Protein AF-A0A397FVI8-F1 (afdb_monomer_lite)

Radius of gyration: 21.97 Å; chains: 1; bounding box: 43×55×63 Å

pLDDT: mean 79.56, std 17.36, range [34.72, 96.69]

Secondary structure (DSSP, 8-state):
--HHHHHHHHHHHHHHHHT--S-HHHHHHHHHHHHHHHHHHHHHHTPPPPHHHHHHHHHHHHHHHHHHHHHHHHHHTTS----HHHHHHHIIIIIIHHHHHHHHHHHHTTSHHHHH-HHHHHHHHHHHHHHHHHHHHHHHHHHHHHHHHHHHHHHHHSS-----------HHHHHHHHHHHHHHHHHHHHHHHHHHHHHTT--

Structure (mmCIF, N/CA/C/O backbone):
data_AF-A0A397FVI8-F1
#
_entry.id   AF-A0A397FVI8-F1
#
loop_
_atom_site.group_PDB
_atom_site.id
_atom_site.type_symbol
_atom_site.label_atom_id
_atom_site.label_alt_id
_atom_site.label_comp_id
_atom_site.label_asym_id
_atom_site.label_entity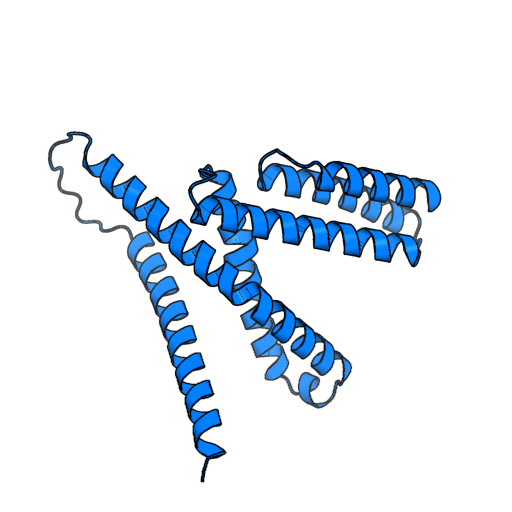_id
_atom_site.label_seq_id
_atom_site.pdbx_PDB_ins_code
_atom_site.Cartn_x
_atom_site.Cartn_y
_atom_site.Cartn_z
_atom_site.occupancy
_atom_site.B_iso_or_equiv
_atom_site.auth_seq_id
_atom_site.auth_comp_id
_atom_site.auth_asym_id
_atom_site.auth_atom_id
_atom_site.pdbx_PDB_model_num
ATOM 1 N N . MET A 1 1 ? -13.361 14.534 19.590 1.00 83.19 1 MET A N 1
ATOM 2 C CA . MET A 1 1 ? -14.035 13.415 18.927 1.00 83.19 1 MET A CA 1
ATOM 3 C C . MET A 1 1 ? -13.989 12.244 19.883 1.00 83.19 1 MET A C 1
ATOM 5 O O . MET A 1 1 ? -12.928 12.008 20.453 1.00 83.19 1 MET A O 1
ATOM 9 N N . SER A 1 2 ? -15.125 11.613 20.149 1.00 87.25 2 SER A N 1
ATOM 10 C CA . SER A 1 2 ? -15.201 10.399 20.970 1.00 87.25 2 SER A CA 1
ATOM 11 C C . SER A 1 2 ? -14.699 9.179 20.184 1.00 87.25 2 SER A C 1
ATOM 13 O O . SER A 1 2 ? -14.560 9.246 18.962 1.00 87.25 2 SER A O 1
ATOM 15 N N . SER A 1 3 ? -14.442 8.054 20.861 1.00 87.12 3 SER A N 1
ATOM 16 C CA . SER A 1 3 ? -14.064 6.800 20.182 1.00 87.12 3 SER A CA 1
ATOM 17 C C . SER A 1 3 ? -15.122 6.348 19.165 1.00 87.12 3 SER A C 1
ATOM 19 O O . SER A 1 3 ? -14.773 5.993 18.045 1.00 87.12 3 SER A O 1
ATOM 21 N N . GLU A 1 4 ? -16.413 6.468 19.486 1.00 89.44 4 GLU A N 1
ATOM 22 C CA . GLU A 1 4 ? -17.504 6.100 18.568 1.00 89.44 4 GLU A CA 1
ATOM 23 C C . GLU A 1 4 ? -17.577 7.007 17.329 1.00 89.44 4 GLU A C 1
ATOM 25 O O . GLU A 1 4 ? -17.775 6.536 16.206 1.00 89.44 4 GLU A O 1
ATOM 30 N N . GLU A 1 5 ? -17.335 8.309 17.494 1.00 90.62 5 GLU A N 1
ATOM 31 C CA . GLU A 1 5 ? -17.236 9.235 16.360 1.00 90.62 5 GLU A CA 1
ATOM 32 C C . GLU A 1 5 ? -16.020 8.912 15.471 1.00 90.62 5 GLU A C 1
ATOM 34 O O . GLU A 1 5 ? -16.117 8.971 14.243 1.00 90.62 5 GLU A O 1
ATOM 39 N N . ARG A 1 6 ? -14.880 8.523 16.065 1.00 92.06 6 ARG A N 1
ATOM 40 C CA . ARG A 1 6 ? -13.683 8.109 15.313 1.00 92.06 6 ARG A CA 1
ATOM 41 C C . ARG A 1 6 ? -13.914 6.818 14.530 1.00 92.06 6 ARG A C 1
ATOM 43 O O . ARG A 1 6 ? -13.565 6.771 13.352 1.00 92.06 6 ARG A O 1
ATOM 50 N N . LYS A 1 7 ? -14.544 5.808 15.140 1.00 93.12 7 LYS A N 1
ATOM 51 C CA . LYS A 1 7 ? -14.939 4.560 14.462 1.00 93.12 7 LYS A CA 1
ATOM 52 C C . LYS A 1 7 ? -15.869 4.829 13.288 1.00 93.12 7 LYS A C 1
ATOM 54 O O . LYS A 1 7 ? -15.610 4.358 12.187 1.00 93.12 7 LYS A O 1
ATOM 59 N N . THR A 1 8 ? -16.901 5.646 13.502 1.00 93.94 8 THR A N 1
ATOM 60 C CA . THR A 1 8 ? -17.850 6.030 12.446 1.00 93.94 8 THR A CA 1
ATOM 61 C C . THR A 1 8 ? -17.119 6.668 11.269 1.00 93.94 8 THR A C 1
ATOM 63 O O . THR A 1 8 ? -17.332 6.301 10.119 1.00 93.94 8 THR A O 1
ATOM 66 N N . LYS A 1 9 ? -16.170 7.564 11.547 1.00 94.44 9 LYS A N 1
ATOM 67 C CA . LYS A 1 9 ? -15.365 8.204 10.509 1.00 94.44 9 LYS A CA 1
ATOM 68 C C . LYS A 1 9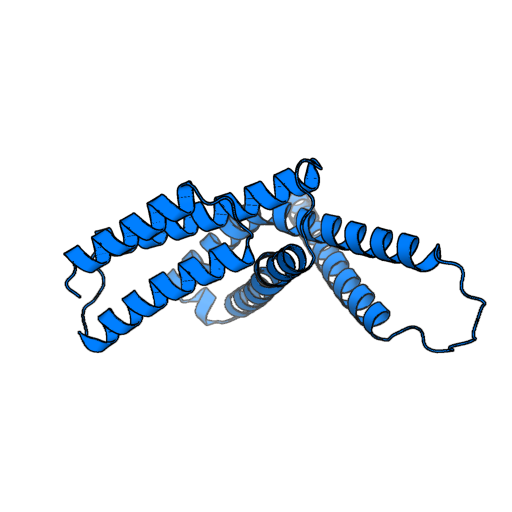 ? -14.447 7.231 9.765 1.00 94.44 9 LYS A C 1
ATOM 70 O O . LYS A 1 9 ? -14.310 7.339 8.550 1.00 94.44 9 LYS A O 1
ATOM 75 N N . LEU A 1 10 ? -13.825 6.283 10.466 1.00 95.06 10 LEU A N 1
ATOM 76 C CA . LEU A 1 10 ? -13.038 5.220 9.835 1.00 95.06 10 LEU A CA 1
ATOM 77 C C . LEU A 1 10 ? -13.907 4.347 8.924 1.00 95.06 10 LEU A C 1
ATOM 79 O O . LEU A 1 10 ? -13.515 4.060 7.795 1.00 95.06 10 LEU A O 1
ATOM 83 N N . GLN A 1 11 ? -15.113 4.004 9.370 1.00 95.88 11 GLN A N 1
ATOM 84 C CA . GLN A 1 11 ? -16.083 3.260 8.575 1.00 95.88 11 GLN A CA 1
ATOM 85 C C . GLN A 1 11 ? -16.508 4.042 7.320 1.00 95.88 11 GLN A C 1
ATOM 87 O O . GLN A 1 11 ? -16.513 3.492 6.221 1.00 95.88 11 GLN A O 1
ATOM 92 N N . GLU A 1 12 ? -16.766 5.347 7.437 1.00 95.75 12 GLU A N 1
ATOM 93 C CA . GLU A 1 12 ? -17.052 6.206 6.280 1.00 95.75 12 GLU A CA 1
ATOM 94 C C . GLU A 1 12 ? -15.886 6.264 5.281 1.00 95.75 12 GLU A C 1
ATOM 96 O O . GLU A 1 12 ? -16.106 6.273 4.066 1.00 95.75 12 GLU A O 1
ATOM 101 N N . ILE A 1 13 ? -14.642 6.322 5.775 1.00 95.94 13 ILE A N 1
ATOM 102 C CA . ILE A 1 13 ? -13.440 6.284 4.930 1.00 95.94 13 ILE A CA 1
ATOM 103 C C . ILE A 1 13 ? -13.378 4.952 4.184 1.00 95.94 13 ILE A C 1
ATOM 105 O O . ILE A 1 13 ? -13.212 4.958 2.964 1.00 95.94 13 ILE A O 1
ATOM 109 N N . LYS A 1 14 ? -13.561 3.833 4.893 1.00 96.69 14 LYS A N 1
ATOM 110 C CA . LYS A 1 14 ? -13.586 2.483 4.322 1.00 96.69 14 LYS A CA 1
ATOM 111 C C . LYS A 1 14 ? -14.628 2.365 3.208 1.00 96.69 14 LYS A C 1
ATOM 113 O O . LYS A 1 14 ? -14.282 2.015 2.084 1.00 96.69 14 LYS A O 1
ATOM 118 N N . GLU A 1 15 ? -15.879 2.731 3.473 1.00 96.25 15 GLU A N 1
ATOM 119 C CA . GLU A 1 15 ? -16.976 2.611 2.501 1.00 96.25 15 GLU A CA 1
ATOM 120 C C . GLU A 1 15 ? -16.768 3.475 1.250 1.00 96.25 15 GLU A C 1
ATOM 122 O O . GLU A 1 15 ? -17.081 3.058 0.129 1.00 96.25 15 GLU A O 1
ATOM 127 N N . LYS A 1 16 ? -16.223 4.688 1.417 1.00 96.12 16 LYS A N 1
ATOM 128 C CA . LYS A 1 16 ? -15.849 5.547 0.284 1.00 96.12 16 LYS A CA 1
ATOM 129 C C . LYS A 1 16 ? -14.696 4.950 -0.513 1.00 96.12 16 LYS A C 1
ATOM 131 O O . LYS A 1 16 ? -14.708 5.029 -1.740 1.00 96.12 16 LYS A O 1
ATOM 136 N N . LEU A 1 17 ? -13.727 4.342 0.164 1.00 95.50 17 LEU A N 1
ATOM 137 C CA . LEU A 1 17 ? -12.565 3.732 -0.468 1.00 95.50 17 LEU A CA 1
ATOM 138 C C . LEU A 1 17 ? -12.934 2.470 -1.267 1.00 95.50 17 LEU A C 1
ATOM 140 O O . LEU A 1 17 ? -12.453 2.283 -2.384 1.00 95.50 17 LEU A O 1
ATOM 144 N N . GLU A 1 18 ? -13.850 1.639 -0.767 1.00 94.31 18 GLU A N 1
ATOM 145 C CA . GLU A 1 18 ? -14.368 0.471 -1.499 1.00 94.31 18 GLU A CA 1
ATOM 146 C C . GLU A 1 18 ? -14.991 0.875 -2.842 1.00 94.31 18 GLU A C 1
ATOM 148 O O . GLU A 1 18 ? -14.748 0.247 -3.880 1.00 94.31 18 GLU A O 1
ATOM 153 N N . LYS A 1 19 ? -15.731 1.987 -2.844 1.00 94.50 19 LYS A N 1
ATOM 154 C CA . LYS A 1 19 ? -16.407 2.547 -4.022 1.00 94.50 19 LYS A CA 1
ATOM 155 C C . LYS A 1 19 ? -15.539 3.535 -4.807 1.00 94.50 19 LYS A C 1
ATOM 157 O O . LYS A 1 19 ? -16.050 4.193 -5.712 1.00 94.50 19 LYS A O 1
ATOM 162 N N . TRP A 1 20 ? -14.246 3.635 -4.490 1.00 94.62 20 TRP A N 1
ATOM 163 C CA . TRP A 1 20 ? -13.357 4.603 -5.123 1.00 94.62 20 TRP A CA 1
ATOM 164 C C . TRP A 1 20 ? -13.229 4.358 -6.627 1.00 94.62 20 TRP A C 1
ATOM 166 O O . TRP A 1 20 ? -12.936 3.233 -7.052 1.00 94.62 20 TRP A O 1
ATOM 176 N N . ASN A 1 21 ? -13.432 5.422 -7.406 1.00 90.00 21 ASN A N 1
ATOM 177 C CA . ASN A 1 21 ? -13.399 5.430 -8.870 1.00 90.00 21 ASN A CA 1
ATOM 178 C C . ASN A 1 21 ? -12.628 6.627 -9.471 1.00 90.00 21 ASN A C 1
ATOM 180 O O . ASN A 1 21 ? -12.649 6.797 -10.689 1.00 90.00 21 ASN A O 1
ATOM 184 N N . SER A 1 22 ? -11.965 7.436 -8.640 1.00 90.38 22 SER A N 1
ATOM 185 C CA . SER A 1 22 ? -11.120 8.558 -9.073 1.00 90.38 22 SER A CA 1
ATOM 186 C C . SER A 1 22 ? -9.644 8.148 -9.223 1.00 90.38 22 SER A C 1
ATOM 188 O O . SER A 1 22 ? -9.316 6.960 -9.215 1.00 90.38 22 SER A O 1
ATOM 190 N N . SER A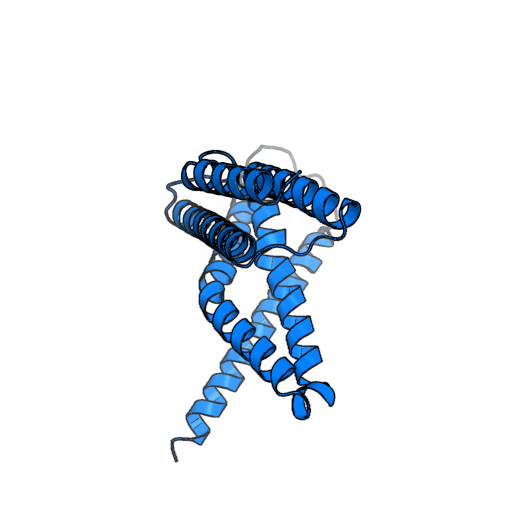 1 23 ? -8.738 9.127 -9.343 1.00 92.56 23 SER A N 1
ATOM 191 C CA . SER A 1 23 ? -7.292 8.909 -9.487 1.00 92.56 23 SER A CA 1
ATOM 192 C C . SER A 1 23 ? -6.634 8.379 -8.203 1.00 92.56 23 SER A C 1
ATOM 194 O O . SER A 1 23 ? -7.171 8.521 -7.094 1.00 92.56 23 SER A O 1
ATOM 196 N N . LEU A 1 24 ? -5.452 7.769 -8.341 1.00 93.56 24 LEU A N 1
ATOM 197 C CA . LEU A 1 24 ? -4.684 7.272 -7.193 1.00 93.56 24 LEU A CA 1
ATOM 198 C C . LEU A 1 24 ? -4.171 8.407 -6.283 1.00 93.56 24 LEU A C 1
ATOM 200 O O . LEU A 1 24 ? -4.281 8.270 -5.060 1.00 93.56 24 LEU A O 1
ATOM 204 N N . PRO A 1 25 ? -3.673 9.548 -6.811 1.00 94.31 25 PRO A N 1
ATOM 205 C CA . PRO A 1 25 ? -3.279 10.678 -5.974 1.00 94.31 25 PRO A CA 1
ATOM 206 C C . PRO A 1 25 ? -4.434 11.252 -5.148 1.00 94.31 25 PRO A C 1
ATOM 208 O O . PRO A 1 25 ? -4.243 11.618 -3.987 1.00 94.31 25 PRO A O 1
ATOM 211 N N . GLU A 1 26 ? -5.640 11.334 -5.718 1.00 94.56 26 GLU A N 1
ATOM 212 C CA . GLU A 1 26 ? -6.821 11.800 -4.984 1.00 94.56 26 GLU A CA 1
ATOM 213 C C . GLU A 1 26 ? -7.213 10.828 -3.872 1.00 94.56 26 GLU A C 1
ATOM 215 O O . GLU A 1 26 ? -7.533 11.270 -2.767 1.00 94.56 26 GLU A O 1
ATOM 220 N N . MET A 1 27 ? -7.116 9.520 -4.133 1.00 95.38 27 MET A N 1
ATOM 221 C CA . MET A 1 27 ? -7.351 8.480 -3.130 1.00 95.38 27 MET A CA 1
ATOM 222 C C . MET A 1 27 ? -6.427 8.668 -1.930 1.00 95.38 27 MET A C 1
ATOM 224 O O . MET A 1 27 ? -6.883 8.700 -0.786 1.00 95.38 27 MET A O 1
ATOM 228 N N . LYS A 1 28 ? -5.128 8.857 -2.190 1.00 93.50 28 LYS A N 1
ATOM 229 C CA . LYS A 1 28 ? -4.133 9.057 -1.135 1.00 93.50 28 LYS A CA 1
ATOM 230 C C . LYS A 1 28 ? -4.419 10.316 -0.325 1.00 93.50 28 LYS A C 1
ATOM 232 O O . LYS A 1 28 ? -4.436 10.253 0.898 1.00 93.50 28 LYS A O 1
ATOM 237 N N . LYS A 1 29 ? -4.710 11.440 -0.990 1.00 94.44 29 LYS A N 1
ATOM 238 C CA . LYS A 1 29 ? -5.068 12.702 -0.318 1.00 94.44 29 LYS A CA 1
ATOM 239 C C . LYS A 1 29 ? -6.310 12.552 0.562 1.00 94.44 29 LYS A C 1
ATOM 241 O O . LYS A 1 29 ? -6.357 13.124 1.648 1.00 94.44 29 LYS A O 1
ATOM 246 N N . PHE A 1 30 ? -7.311 11.804 0.098 1.00 95.50 30 PHE A N 1
ATOM 247 C CA . PHE A 1 30 ? -8.522 11.524 0.865 1.00 95.50 30 PHE A CA 1
ATOM 248 C C . PHE A 1 30 ? -8.216 10.723 2.136 1.00 95.50 30 PHE A C 1
ATOM 250 O O . PHE A 1 30 ? -8.645 11.127 3.220 1.00 95.50 30 PHE A O 1
ATOM 257 N N . ILE A 1 31 ? -7.445 9.637 2.012 1.00 93.88 31 ILE A N 1
ATOM 258 C CA . ILE A 1 31 ? -7.034 8.808 3.152 1.00 93.88 31 ILE A CA 1
ATOM 259 C C . ILE A 1 31 ? -6.200 9.637 4.129 1.00 93.88 31 ILE A C 1
ATOM 261 O O . ILE A 1 31 ? -6.547 9.696 5.305 1.00 93.88 31 ILE A O 1
ATOM 265 N N . ASP A 1 32 ? -5.169 10.333 3.645 1.00 92.81 32 ASP A N 1
ATOM 266 C CA . ASP A 1 32 ? -4.256 11.121 4.481 1.00 92.81 32 ASP A CA 1
ATOM 267 C C . ASP A 1 32 ? -5.012 12.144 5.310 1.00 92.81 32 ASP A C 1
ATOM 269 O O . ASP A 1 32 ? -4.912 12.136 6.534 1.00 92.81 32 ASP A O 1
ATOM 273 N N . LYS A 1 33 ? -5.879 12.929 4.663 1.00 93.88 33 LYS A N 1
ATOM 274 C CA . LYS A 1 33 ? -6.727 13.900 5.351 1.00 93.88 33 LYS A CA 1
ATOM 275 C C . LYS A 1 33 ? -7.588 13.243 6.433 1.00 93.88 33 LYS A C 1
ATOM 277 O O . LYS A 1 33 ? -7.676 13.756 7.546 1.00 93.88 33 LYS A O 1
ATOM 282 N N . GLY A 1 34 ? -8.212 12.106 6.124 1.00 89.62 34 GLY A N 1
ATOM 283 C CA . GLY A 1 34 ? -9.016 11.358 7.088 1.00 89.62 34 GLY A CA 1
ATOM 284 C C . GLY A 1 34 ? -8.198 10.888 8.293 1.00 89.62 34 GLY A C 1
ATOM 285 O O . GLY A 1 34 ? -8.624 11.064 9.435 1.00 89.62 34 GLY A O 1
ATOM 286 N N . THR A 1 35 ? -7.009 10.339 8.045 1.00 89.25 35 THR A N 1
ATOM 287 C CA . THR A 1 35 ? -6.117 9.820 9.089 1.00 89.25 35 THR A CA 1
ATOM 288 C C . THR A 1 35 ? -5.448 10.915 9.918 1.00 89.25 35 THR A C 1
ATOM 290 O O . THR A 1 35 ? -5.325 10.755 11.131 1.00 89.25 35 THR A O 1
ATOM 293 N N . ASP A 1 36 ? -5.082 12.047 9.317 1.00 90.94 36 ASP A N 1
ATOM 294 C CA . ASP A 1 36 ? -4.476 13.184 10.012 1.00 90.94 36 ASP A CA 1
ATOM 295 C C . ASP A 1 36 ? -5.475 13.837 10.968 1.00 90.94 36 ASP A C 1
ATOM 297 O O . ASP A 1 36 ? -5.150 14.090 12.127 1.00 90.94 36 ASP A O 1
ATOM 301 N N . GLU A 1 37 ? -6.727 14.017 10.536 1.00 89.50 37 GLU A N 1
ATOM 302 C CA . GLU A 1 37 ? -7.793 14.545 11.393 1.00 89.50 37 GLU A CA 1
ATOM 303 C C . GLU A 1 37 ? -8.048 13.638 12.615 1.00 89.50 37 GLU A C 1
ATOM 305 O O . GLU A 1 37 ? -8.300 14.127 13.721 1.00 89.50 37 GLU A O 1
ATOM 310 N N . LEU A 1 38 ? -7.959 12.314 12.441 1.00 89.25 38 LEU A N 1
ATOM 311 C CA . LEU A 1 38 ? -8.083 11.346 13.535 1.00 89.25 38 LEU A CA 1
ATOM 312 C C . LEU A 1 38 ? -6.853 11.357 14.452 1.00 89.25 38 LEU A C 1
ATOM 314 O O . LEU A 1 38 ? -6.995 11.369 15.677 1.00 89.25 38 LEU A O 1
ATOM 318 N N . ARG A 1 39 ? -5.647 11.413 13.880 1.00 87.00 39 ARG A N 1
ATOM 319 C CA . ARG A 1 39 ? -4.386 11.478 14.626 1.00 87.00 39 ARG A CA 1
ATOM 320 C C . ARG A 1 39 ? -4.303 12.739 15.475 1.00 87.00 39 ARG A C 1
ATOM 322 O O . ARG A 1 39 ? -3.952 12.660 16.649 1.00 87.00 39 ARG A O 1
ATOM 329 N N . GLU A 1 40 ? -4.647 13.894 14.915 1.00 88.50 40 GLU A N 1
ATOM 330 C CA . GLU A 1 40 ? -4.709 15.144 15.667 1.00 88.50 40 GLU A CA 1
ATOM 331 C C . GLU A 1 40 ? -5.678 15.053 16.840 1.00 88.50 40 GLU A C 1
ATOM 333 O O . GLU A 1 40 ? -5.393 15.583 17.915 1.00 88.50 40 GLU A O 1
ATOM 338 N N . ASN A 1 41 ? -6.826 14.395 16.647 1.00 88.38 41 ASN A N 1
ATOM 339 C CA . ASN A 1 41 ? -7.770 14.206 17.732 1.00 88.38 41 ASN A CA 1
ATOM 340 C C . ASN A 1 41 ? -7.163 13.367 18.864 1.00 88.38 41 ASN A C 1
ATOM 342 O O . ASN A 1 41 ? -7.243 13.812 20.005 1.00 88.38 41 ASN A O 1
ATOM 346 N N . LEU A 1 42 ? -6.526 12.236 18.551 1.00 85.75 42 LEU A N 1
ATOM 347 C CA . LEU A 1 42 ? -5.880 11.363 19.538 1.00 85.75 42 LEU A CA 1
ATOM 348 C C . LEU A 1 42 ? -4.760 12.080 20.301 1.00 85.75 42 LEU A C 1
ATOM 350 O O . LEU A 1 42 ? -4.668 11.969 21.519 1.00 85.75 42 LEU A O 1
ATOM 354 N N . VAL A 1 43 ? -3.940 12.877 19.608 1.00 85.50 43 VAL A N 1
ATOM 355 C CA . VAL A 1 43 ? -2.878 13.673 20.248 1.00 85.50 43 VAL A CA 1
ATOM 356 C C . VAL A 1 43 ? -3.467 14.716 21.201 1.00 85.50 43 VAL A C 1
ATOM 358 O O . VAL A 1 43 ? -2.953 14.899 22.302 1.00 85.50 43 VAL A O 1
ATOM 361 N N . LYS A 1 44 ? -4.559 15.385 20.806 1.00 83.94 44 LYS A N 1
ATOM 362 C CA . LYS A 1 44 ? -5.238 16.394 21.637 1.00 83.94 44 LYS A CA 1
ATOM 363 C C . LYS A 1 44 ? -5.916 15.779 22.864 1.00 83.94 44 LYS A C 1
ATOM 365 O O . LYS A 1 44 ? -5.941 16.421 23.909 1.00 83.94 44 LYS A O 1
ATOM 370 N N . THR A 1 45 ? -6.472 14.573 22.745 1.00 82.19 45 THR A N 1
ATOM 371 C CA . THR A 1 45 ? -7.175 13.892 23.845 1.00 82.19 45 THR A CA 1
ATOM 372 C C . THR A 1 45 ? -6.275 12.982 24.679 1.00 82.19 45 THR A C 1
ATOM 374 O O . THR A 1 45 ? -6.705 12.541 25.738 1.00 82.19 45 THR A O 1
ATOM 377 N N . GLN A 1 46 ? -5.040 12.716 24.232 1.00 83.38 46 GLN A N 1
ATOM 378 C CA . GLN A 1 46 ? -4.129 11.713 24.808 1.00 83.38 46 GLN A CA 1
ATOM 379 C C . GLN A 1 46 ? -4.751 10.308 24.898 1.00 83.38 46 GLN A C 1
ATOM 381 O O . GLN A 1 46 ? -4.335 9.481 25.707 1.00 83.38 46 GLN A O 1
ATOM 386 N N . GLU A 1 47 ? -5.748 10.030 24.060 1.00 84.50 47 GLU A N 1
ATOM 387 C CA . GLU A 1 47 ? -6.378 8.718 23.983 1.00 84.50 47 GLU A CA 1
ATOM 388 C C . GLU A 1 47 ? -5.584 7.798 23.056 1.00 84.50 47 GLU A C 1
ATOM 390 O O . GLU A 1 47 ? -5.029 8.218 22.038 1.00 84.50 47 GLU A O 1
ATOM 395 N N . THR A 1 48 ? -5.569 6.513 23.390 1.00 84.75 48 THR A N 1
ATOM 396 C CA . THR A 1 48 ? -5.085 5.460 22.499 1.00 84.75 48 THR A CA 1
ATOM 397 C C . THR A 1 48 ? -6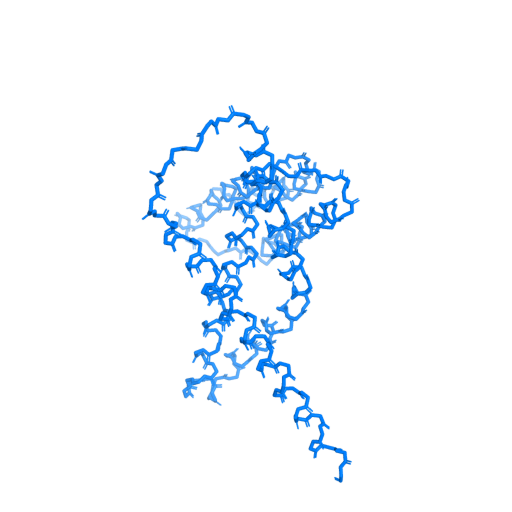.238 4.925 21.646 1.00 84.75 48 THR A C 1
ATOM 399 O O . THR A 1 48 ? -7.345 4.782 22.174 1.00 84.75 48 THR A O 1
ATOM 402 N N . PRO A 1 49 ? -6.011 4.580 20.364 1.00 86.75 49 PRO A N 1
ATOM 403 C CA . PRO A 1 49 ? -7.025 3.914 19.553 1.00 86.75 49 PRO A CA 1
ATOM 404 C C . PRO A 1 49 ? -7.465 2.597 20.198 1.00 86.75 49 PRO A C 1
ATOM 406 O O . PRO A 1 49 ? -6.633 1.830 20.692 1.00 86.75 49 PRO A O 1
ATOM 409 N N . SER A 1 50 ? -8.763 2.318 20.162 1.00 89.31 50 SER A N 1
ATOM 410 C CA . SER A 1 50 ? -9.308 1.010 20.520 1.00 89.31 50 SER A CA 1
ATOM 411 C C . SER A 1 50 ? -8.860 -0.077 19.535 1.00 89.31 50 SER A C 1
ATOM 413 O O . SER A 1 50 ? -8.400 0.204 18.427 1.00 89.31 50 SER A O 1
ATOM 415 N N . GLN A 1 51 ? -9.007 -1.344 19.932 1.00 91.56 51 GLN A N 1
ATOM 416 C CA . GLN A 1 51 ? -8.699 -2.480 19.059 1.00 91.56 51 GLN A CA 1
ATOM 417 C C . GLN A 1 51 ? -9.504 -2.430 17.750 1.00 91.56 51 GLN A C 1
ATOM 419 O O . GLN A 1 51 ? -8.933 -2.603 16.680 1.00 91.56 51 GLN A O 1
ATOM 424 N N . GLU A 1 52 ? -10.795 -2.119 17.836 1.00 91.50 52 GLU A N 1
ATOM 425 C CA . GLU A 1 52 ? -11.686 -2.004 16.677 1.00 91.50 52 GLU A CA 1
ATOM 426 C C . GLU A 1 52 ? -11.262 -0.864 15.733 1.00 91.50 52 GLU A C 1
ATOM 428 O O . GLU A 1 52 ? -11.249 -1.032 14.516 1.00 91.50 52 GLU A O 1
ATOM 433 N N . GLU A 1 53 ? -10.818 0.280 16.272 1.00 90.19 53 GLU A N 1
ATOM 434 C CA . GLU A 1 53 ? -10.239 1.354 15.450 1.00 90.19 53 GLU A CA 1
ATOM 435 C C . GLU A 1 53 ? -8.983 0.869 14.707 1.00 90.19 53 GLU A C 1
ATOM 437 O O . GLU A 1 53 ? -8.819 1.160 13.523 1.00 90.19 53 GLU A O 1
ATOM 442 N N . ASN A 1 54 ? -8.112 0.098 15.367 1.00 91.88 54 ASN A N 1
ATOM 443 C CA . ASN A 1 54 ? -6.908 -0.461 14.743 1.00 91.88 54 ASN A CA 1
ATOM 444 C C . ASN A 1 54 ? -7.230 -1.480 13.639 1.00 91.88 54 ASN A C 1
ATOM 446 O O . ASN A 1 54 ? -6.547 -1.498 12.613 1.00 91.88 54 ASN A O 1
ATOM 450 N N . GLU A 1 55 ? -8.262 -2.302 13.826 1.00 94.75 55 GLU A N 1
ATOM 451 C CA . GLU A 1 55 ? -8.754 -3.235 12.807 1.00 94.75 55 GLU A CA 1
ATOM 452 C C . GLU A 1 55 ? -9.275 -2.474 11.579 1.00 94.75 55 GLU A C 1
ATOM 454 O O . GLU A 1 55 ? -8.837 -2.754 10.463 1.00 94.75 55 GLU A O 1
ATOM 459 N N . LEU A 1 56 ? -10.073 -1.416 11.771 1.00 94.44 56 LEU A N 1
ATOM 460 C CA . LEU A 1 56 ? -10.534 -0.556 10.674 1.00 94.44 56 LEU A CA 1
ATOM 461 C C . LEU A 1 56 ? -9.375 0.129 9.933 1.00 94.44 56 LEU A C 1
ATOM 463 O O . LEU A 1 56 ? -9.367 0.173 8.702 1.00 94.44 56 LEU A O 1
ATOM 467 N N . TYR A 1 57 ? -8.360 0.630 10.646 1.00 93.44 57 TYR A N 1
ATOM 468 C CA . TYR A 1 57 ? -7.157 1.174 10.004 1.00 93.44 57 TYR A CA 1
ATOM 469 C C . TYR A 1 57 ? -6.445 0.137 9.133 1.00 93.44 57 TYR A C 1
ATOM 471 O O . TYR A 1 57 ? -5.925 0.480 8.067 1.00 93.44 57 TYR A O 1
ATOM 479 N N . LYS A 1 58 ? -6.387 -1.119 9.586 1.00 93.50 58 LYS A N 1
ATOM 480 C CA . LYS A 1 58 ? -5.770 -2.210 8.832 1.00 93.50 58 LYS A CA 1
ATOM 481 C C . LYS A 1 58 ? -6.562 -2.510 7.560 1.00 93.50 58 LYS A C 1
ATOM 483 O O . LYS A 1 58 ? -5.969 -2.550 6.487 1.00 93.50 58 LYS A O 1
ATOM 488 N N . GLU A 1 59 ? -7.882 -2.625 7.662 1.00 95.75 59 GLU A N 1
ATOM 489 C CA . GLU A 1 59 ? -8.760 -2.869 6.514 1.00 95.75 59 GLU A CA 1
ATOM 490 C C . GLU A 1 59 ? -8.674 -1.748 5.470 1.00 95.75 59 GLU A C 1
ATOM 492 O O . GLU A 1 59 ? -8.558 -2.021 4.277 1.00 95.75 59 GLU A O 1
ATOM 497 N N . ILE A 1 60 ? -8.648 -0.480 5.897 1.00 96.06 60 ILE A N 1
ATOM 498 C CA . ILE A 1 60 ? -8.467 0.667 4.991 1.00 96.06 60 ILE A CA 1
ATOM 499 C C . ILE A 1 60 ? -7.157 0.535 4.204 1.00 96.06 60 ILE A C 1
ATOM 501 O O . ILE A 1 60 ? -7.151 0.724 2.987 1.00 96.06 60 ILE A O 1
ATOM 505 N N . LYS A 1 61 ? -6.053 0.170 4.869 1.00 92.88 61 LYS A N 1
ATOM 506 C CA . LYS A 1 61 ? -4.756 -0.045 4.205 1.00 92.88 61 LYS A CA 1
ATOM 507 C C . LYS A 1 61 ? -4.785 -1.224 3.234 1.00 92.88 61 LYS A C 1
ATOM 509 O O . LYS A 1 61 ? -4.166 -1.157 2.174 1.00 92.88 61 LYS A O 1
ATOM 514 N N . GLU A 1 62 ? -5.487 -2.299 3.578 1.00 93.88 62 GLU A N 1
ATOM 515 C CA . GLU A 1 62 ? -5.648 -3.463 2.702 1.00 93.88 62 GLU A CA 1
ATOM 516 C C . GLU A 1 62 ? -6.449 -3.108 1.441 1.00 93.88 62 GLU A C 1
ATOM 518 O O . GLU A 1 62 ? -6.032 -3.463 0.336 1.00 93.88 62 GLU A O 1
ATOM 523 N N . ILE A 1 63 ? -7.530 -2.330 1.574 1.00 95.75 63 ILE A N 1
ATOM 524 C CA . ILE A 1 63 ? -8.311 -1.832 0.432 1.00 95.75 63 ILE A CA 1
ATOM 525 C C . ILE A 1 63 ? -7.467 -0.874 -0.418 1.00 95.75 63 ILE A C 1
ATOM 527 O O . ILE A 1 63 ? -7.448 -1.004 -1.642 1.00 95.75 63 ILE A O 1
ATOM 531 N N . GLU A 1 64 ? -6.736 0.059 0.201 1.00 94.69 64 GLU A N 1
ATOM 532 C CA . GLU A 1 64 ? -5.834 0.977 -0.507 1.00 94.69 64 GLU A CA 1
ATOM 533 C C . GLU A 1 64 ? -4.806 0.197 -1.340 1.00 94.69 64 GLU A C 1
ATOM 535 O O . GLU A 1 64 ? -4.614 0.476 -2.527 1.00 94.69 64 GLU A O 1
ATOM 540 N N . ARG A 1 65 ? -4.174 -0.819 -0.735 1.00 92.56 65 ARG A N 1
ATOM 541 C CA . ARG A 1 65 ? -3.231 -1.711 -1.418 1.00 92.56 65 ARG A CA 1
ATOM 542 C C . ARG A 1 65 ? -3.918 -2.407 -2.588 1.00 92.56 65 ARG A C 1
ATOM 544 O O . ARG A 1 65 ? -3.414 -2.310 -3.702 1.00 92.56 65 ARG A O 1
ATOM 551 N N . ALA A 1 66 ? -5.065 -3.050 -2.372 1.00 94.31 66 ALA A N 1
ATOM 552 C CA . ALA A 1 66 ? -5.799 -3.761 -3.419 1.00 94.31 66 ALA A CA 1
ATOM 553 C C . ALA A 1 66 ? -6.131 -2.853 -4.614 1.00 94.31 66 ALA A C 1
ATOM 555 O O . ALA A 1 66 ? -5.846 -3.215 -5.753 1.00 94.31 66 ALA A O 1
ATOM 556 N N . LYS A 1 67 ? -6.615 -1.631 -4.364 1.00 94.88 67 LYS A N 1
ATOM 557 C CA . LYS A 1 67 ? -6.918 -0.645 -5.415 1.00 94.88 67 LYS A CA 1
ATOM 558 C C . LYS A 1 67 ? -5.686 -0.272 -6.241 1.00 94.88 67 LYS A C 1
ATOM 560 O O . LYS A 1 67 ? -5.784 -0.192 -7.464 1.00 94.88 67 LYS A O 1
ATOM 565 N N . LYS A 1 68 ? -4.522 -0.080 -5.607 1.00 94.12 68 LYS A N 1
ATOM 566 C CA . LYS A 1 68 ? -3.256 0.180 -6.320 1.00 94.12 68 LYS A CA 1
ATOM 567 C C . LYS A 1 68 ? -2.857 -1.003 -7.202 1.00 94.12 68 LYS A C 1
ATOM 569 O O . LYS A 1 68 ? -2.470 -0.803 -8.350 1.00 94.12 68 LYS A O 1
ATOM 574 N N . LEU A 1 69 ? -2.963 -2.228 -6.685 1.00 94.06 69 LEU A N 1
ATOM 575 C CA . LEU A 1 69 ? -2.619 -3.434 -7.443 1.00 94.06 69 LEU A CA 1
ATOM 576 C C . LEU A 1 69 ? -3.566 -3.642 -8.632 1.00 94.06 69 LEU A C 1
ATOM 578 O O . LEU A 1 69 ? -3.096 -3.865 -9.747 1.00 94.06 69 LEU A O 1
ATOM 582 N N . ASP A 1 70 ? -4.872 -3.464 -8.429 1.00 94.81 70 ASP A N 1
ATOM 583 C CA . ASP A 1 70 ? -5.884 -3.528 -9.488 1.00 94.81 70 ASP A CA 1
ATOM 584 C C . ASP A 1 70 ? -5.651 -2.469 -10.570 1.00 94.81 70 ASP A C 1
ATOM 586 O O . ASP A 1 70 ? -5.822 -2.737 -11.762 1.00 94.81 70 ASP A O 1
ATOM 590 N N . PHE A 1 71 ? -5.242 -1.259 -10.181 1.00 95.25 71 PHE A N 1
ATOM 591 C CA . PHE A 1 71 ? -4.891 -0.198 -11.121 1.00 95.25 71 PHE A CA 1
ATOM 592 C C . PHE A 1 71 ? -3.722 -0.614 -12.023 1.00 95.25 71 PHE A C 1
ATOM 594 O O . PHE A 1 71 ? -3.812 -0.480 -13.244 1.00 95.25 71 PHE A O 1
ATOM 601 N N . ILE A 1 72 ? -2.651 -1.168 -11.442 1.00 95.00 72 ILE A N 1
ATOM 602 C CA . ILE A 1 72 ? -1.479 -1.669 -12.183 1.00 95.00 72 ILE A CA 1
ATOM 603 C C . ILE A 1 72 ? -1.897 -2.776 -13.154 1.00 95.00 72 ILE A C 1
ATOM 605 O O . ILE A 1 72 ? -1.517 -2.762 -14.323 1.00 95.00 72 ILE A O 1
ATOM 609 N N . ASP A 1 73 ? -2.721 -3.709 -12.687 1.00 95.44 73 ASP A N 1
ATOM 610 C CA . ASP A 1 73 ? -3.232 -4.815 -13.489 1.00 95.44 73 ASP A CA 1
ATOM 611 C C . ASP A 1 73 ? -4.105 -4.340 -14.661 1.00 95.44 73 ASP A C 1
ATOM 613 O O . ASP A 1 73 ? -4.049 -4.900 -15.758 1.00 95.44 73 ASP A O 1
ATOM 617 N N . ASN A 1 74 ? -4.921 -3.307 -14.453 1.00 94.88 74 ASN A N 1
ATOM 618 C CA . ASN A 1 74 ? -5.743 -2.716 -15.507 1.00 94.88 74 ASN A CA 1
ATOM 619 C C . ASN A 1 74 ? -4.914 -1.903 -16.507 1.00 94.88 74 ASN A C 1
ATOM 621 O O . ASN A 1 74 ? -5.238 -1.920 -17.697 1.00 94.88 74 ASN A O 1
ATOM 625 N N . TRP A 1 75 ? -3.843 -1.247 -16.055 1.00 94.56 75 TRP A N 1
ATOM 626 C CA . TRP A 1 75 ? -2.883 -0.584 -16.934 1.00 94.56 75 TRP A CA 1
ATOM 627 C C . TRP A 1 75 ? -2.141 -1.599 -17.813 1.00 94.56 75 TRP A C 1
ATOM 629 O O . TRP A 1 75 ? -2.117 -1.448 -19.033 1.00 94.56 75 TRP A O 1
ATOM 639 N N . GLU A 1 76 ? -1.633 -2.687 -17.229 1.00 93.75 76 GLU A N 1
ATOM 640 C CA . GLU A 1 76 ? -0.964 -3.770 -17.966 1.00 93.75 76 GLU A CA 1
ATOM 641 C C . GLU A 1 76 ? -1.875 -4.407 -19.023 1.00 93.75 76 GLU A C 1
ATOM 643 O O . GLU A 1 76 ? -1.453 -4.668 -20.148 1.00 93.75 76 GLU A O 1
ATOM 648 N N . LYS A 1 77 ? -3.153 -4.617 -18.686 1.00 94.62 77 LYS A N 1
ATOM 649 C CA . LYS A 1 77 ? -4.159 -5.185 -19.600 1.00 94.62 77 LYS A CA 1
ATOM 650 C C . LYS A 1 77 ? -4.657 -4.184 -20.651 1.00 94.62 77 LYS A C 1
ATOM 652 O O . LYS A 1 77 ? -5.523 -4.546 -21.446 1.00 94.62 77 LYS A O 1
ATOM 657 N N . GLY A 1 78 ? -4.186 -2.934 -20.633 1.00 91.31 78 GLY A N 1
ATOM 658 C CA . GLY A 1 78 ? -4.646 -1.866 -21.526 1.00 91.31 78 GLY A CA 1
ATOM 659 C C . GLY A 1 78 ? -6.107 -1.452 -21.310 1.00 91.31 78 GLY A C 1
ATOM 660 O O . GLY A 1 78 ? -6.699 -0.814 -22.175 1.00 91.31 78 GLY A O 1
ATOM 661 N N . LYS A 1 79 ? -6.710 -1.822 -20.173 1.00 93.56 79 LYS A N 1
ATOM 662 C CA . LYS A 1 79 ? -8.085 -1.440 -19.801 1.00 93.56 79 LYS A CA 1
ATOM 663 C C . LYS A 1 79 ? -8.166 -0.021 -19.248 1.00 93.56 79 LYS A C 1
ATOM 665 O O . LYS A 1 79 ? -9.250 0.550 -19.185 1.00 93.56 79 LYS A O 1
ATOM 670 N N . LEU A 1 80 ? -7.029 0.513 -18.820 1.00 91.94 80 LEU A N 1
ATOM 671 C CA . LEU A 1 80 ? -6.871 1.847 -18.273 1.00 91.94 80 LEU A CA 1
ATOM 672 C C . LEU A 1 80 ? -5.607 2.472 -18.859 1.00 91.94 80 LEU A C 1
ATOM 674 O O . LEU A 1 80 ? -4.580 1.804 -18.977 1.00 91.94 80 LEU A O 1
ATOM 678 N N . GLN A 1 81 ? -5.677 3.761 -19.177 1.00 90.44 81 GLN A N 1
ATOM 679 C CA . GLN A 1 81 ? -4.506 4.554 -19.517 1.00 90.44 81 GLN A CA 1
ATOM 680 C C . GLN A 1 81 ? -4.283 5.592 -18.410 1.00 90.44 81 GLN A C 1
ATOM 682 O O . GLN A 1 81 ? -5.086 6.520 -18.300 1.00 90.44 81 GLN A O 1
ATOM 687 N N . PRO A 1 82 ? -3.248 5.431 -17.569 1.00 90.81 82 PRO A N 1
ATOM 688 C CA . PRO A 1 82 ? -2.979 6.374 -16.494 1.00 90.81 82 PRO A CA 1
ATOM 689 C C . PRO A 1 82 ? -2.494 7.714 -17.042 1.00 90.81 82 PRO A C 1
ATOM 691 O O . PRO A 1 82 ? -1.847 7.782 -18.092 1.00 90.81 82 PRO A O 1
ATOM 694 N N . ASN A 1 83 ? -2.794 8.780 -16.305 1.00 91.38 83 ASN A N 1
ATOM 695 C CA . ASN A 1 83 ? -2.193 10.085 -16.552 1.00 91.38 83 ASN A CA 1
ATOM 696 C C . ASN A 1 83 ? -0.787 10.165 -15.916 1.00 91.38 83 ASN A C 1
ATOM 698 O O . ASN A 1 83 ? -0.334 9.241 -15.241 1.00 91.38 83 ASN A O 1
ATOM 702 N N . GLU A 1 84 ? -0.072 11.268 -16.147 1.00 89.75 84 GLU A N 1
ATOM 703 C CA . GLU A 1 84 ? 1.294 11.443 -15.631 1.00 89.75 84 GLU A CA 1
ATOM 704 C C . GLU A 1 84 ? 1.338 11.495 -14.092 1.00 89.75 84 GLU A C 1
ATOM 706 O O . GLU A 1 84 ? 2.241 10.916 -13.496 1.00 89.75 84 GLU A O 1
ATOM 711 N N . GLU A 1 85 ? 0.317 12.068 -13.445 1.00 92.44 85 GLU A N 1
ATOM 712 C CA . GLU A 1 85 ? 0.226 12.126 -11.980 1.00 92.44 85 GLU A CA 1
ATOM 713 C C . GLU A 1 85 ? 0.051 10.735 -11.348 1.00 92.44 85 GLU A C 1
ATOM 715 O O . GLU A 1 85 ? 0.676 10.436 -10.331 1.00 92.44 85 GLU A O 1
ATOM 720 N N . ASP A 1 86 ? -0.754 9.861 -11.958 1.00 92.44 86 ASP A N 1
ATOM 721 C CA . ASP A 1 86 ? -0.932 8.473 -11.522 1.00 92.44 86 ASP A CA 1
ATOM 722 C C . ASP A 1 86 ? 0.375 7.673 -11.669 1.00 92.44 86 ASP A C 1
ATOM 724 O O . ASP A 1 86 ? 0.719 6.860 -10.808 1.00 92.44 86 ASP A O 1
ATOM 728 N N . ILE A 1 87 ? 1.132 7.907 -12.747 1.00 89.88 87 ILE A N 1
ATOM 729 C CA . ILE A 1 87 ? 2.416 7.234 -13.004 1.00 89.88 87 ILE A CA 1
ATOM 730 C C . ILE A 1 87 ? 3.486 7.686 -12.006 1.00 89.88 87 ILE A C 1
ATOM 732 O O . ILE A 1 87 ? 4.267 6.863 -11.517 1.00 89.88 87 ILE A O 1
ATOM 736 N N . ASP A 1 88 ? 3.550 8.981 -11.712 1.00 88.50 88 ASP A N 1
ATOM 737 C CA . ASP A 1 88 ? 4.494 9.528 -10.737 1.00 88.50 88 ASP A CA 1
ATOM 738 C C . ASP A 1 88 ? 4.143 9.079 -9.319 1.00 88.50 88 ASP A C 1
ATOM 740 O O . ASP A 1 88 ? 5.030 8.699 -8.552 1.00 88.50 88 ASP A O 1
ATOM 744 N N . PHE A 1 89 ? 2.850 8.990 -9.004 1.00 92.38 89 PHE A N 1
ATOM 745 C CA . PHE A 1 89 ? 2.383 8.397 -7.757 1.00 92.38 89 PHE A CA 1
ATOM 746 C C . PHE A 1 89 ? 2.832 6.939 -7.603 1.00 92.38 89 PHE A C 1
ATOM 748 O O . PHE A 1 89 ? 3.377 6.575 -6.563 1.00 92.38 89 PHE A O 1
ATOM 755 N N . LEU A 1 90 ? 2.654 6.103 -8.632 1.00 90.88 90 LEU A N 1
ATOM 756 C CA . LEU A 1 90 ? 3.090 4.704 -8.590 1.00 90.88 90 LEU A CA 1
ATOM 757 C C . LEU A 1 90 ? 4.615 4.565 -8.485 1.00 90.88 90 LEU A C 1
ATOM 759 O O . LEU A 1 90 ? 5.099 3.634 -7.841 1.00 90.88 90 LEU A O 1
ATOM 763 N N . GLU A 1 91 ? 5.389 5.472 -9.082 1.00 86.94 91 GLU A N 1
ATOM 764 C CA . GLU A 1 91 ? 6.841 5.478 -8.892 1.00 86.94 91 GLU A CA 1
ATOM 765 C C . GLU A 1 91 ? 7.220 5.784 -7.445 1.00 86.94 91 GLU A C 1
ATOM 767 O O . GLU A 1 91 ? 7.993 5.028 -6.859 1.00 86.94 91 GLU A O 1
ATOM 772 N N . GLU A 1 92 ? 6.683 6.846 -6.849 1.00 86.94 92 GLU A N 1
ATOM 773 C CA . GLU A 1 92 ? 7.030 7.191 -5.469 1.00 86.94 92 GLU A CA 1
ATOM 774 C C . GLU A 1 92 ? 6.568 6.094 -4.497 1.00 86.94 92 GLU A C 1
ATOM 776 O O . GLU A 1 92 ? 7.351 5.601 -3.680 1.00 86.94 92 GLU A O 1
ATOM 781 N N . ASP A 1 93 ? 5.313 5.663 -4.623 1.00 86.25 93 ASP A N 1
ATOM 782 C CA . ASP A 1 93 ? 4.662 4.778 -3.662 1.00 86.25 93 ASP A CA 1
ATOM 783 C C . ASP A 1 93 ? 5.086 3.311 -3.806 1.00 86.25 93 ASP A C 1
ATOM 785 O O . ASP A 1 93 ? 5.415 2.658 -2.815 1.00 86.25 93 ASP A O 1
ATOM 789 N N . ILE A 1 94 ? 5.138 2.786 -5.035 1.00 86.81 94 ILE A N 1
ATOM 790 C CA . ILE A 1 94 ? 5.480 1.380 -5.276 1.00 86.81 94 ILE A CA 1
ATOM 791 C C . ILE A 1 94 ? 6.971 1.215 -5.548 1.00 86.81 94 ILE A C 1
ATOM 793 O O . ILE A 1 94 ? 7.565 0.278 -5.017 1.00 86.81 94 ILE A O 1
ATOM 797 N N . LEU A 1 95 ? 7.614 2.072 -6.345 1.00 84.62 95 LEU A N 1
ATOM 798 C CA . LEU A 1 95 ? 9.022 1.848 -6.690 1.00 84.62 95 LEU A CA 1
ATOM 799 C C . LEU A 1 95 ? 9.978 2.350 -5.606 1.00 84.62 95 LEU A C 1
ATOM 801 O O . LEU A 1 95 ? 10.774 1.568 -5.074 1.00 84.62 95 LEU A O 1
ATOM 805 N N . LEU A 1 96 ? 9.911 3.642 -5.287 1.00 83.06 96 LEU A N 1
ATOM 806 C CA . LEU A 1 96 ? 10.899 4.325 -4.457 1.00 83.06 96 LEU A CA 1
ATOM 807 C C . LEU A 1 96 ? 10.747 3.979 -2.978 1.00 83.06 96 LEU A C 1
ATOM 809 O O . LEU A 1 96 ? 11.745 3.653 -2.333 1.00 83.06 96 LEU A O 1
ATOM 813 N N . ASN A 1 97 ? 9.528 3.973 -2.439 1.00 84.88 97 ASN A N 1
ATOM 814 C CA . ASN A 1 97 ? 9.306 3.621 -1.035 1.00 84.88 97 ASN A CA 1
ATOM 815 C C . ASN A 1 97 ? 9.699 2.173 -0.729 1.00 84.88 97 ASN A C 1
ATOM 817 O O . ASN A 1 97 ? 10.414 1.928 0.244 1.00 84.88 97 ASN A O 1
ATOM 821 N N . ASN A 1 98 ? 9.341 1.214 -1.588 1.00 82.62 98 ASN A N 1
ATOM 822 C CA . ASN A 1 98 ? 9.759 -0.175 -1.383 1.00 82.62 98 ASN A CA 1
ATOM 823 C C . ASN A 1 98 ? 11.272 -0.357 -1.518 1.00 82.62 98 ASN A C 1
ATOM 825 O O . ASN A 1 98 ? 11.864 -1.125 -0.762 1.00 82.62 98 ASN A O 1
ATOM 829 N N . TRP A 1 99 ? 11.924 0.387 -2.414 1.00 81.12 99 TRP A N 1
ATOM 830 C CA . TRP A 1 99 ? 13.383 0.393 -2.507 1.00 81.12 99 TRP A CA 1
ATOM 831 C C . TRP A 1 99 ? 14.050 0.946 -1.239 1.00 81.12 99 TRP A C 1
ATOM 833 O O . TRP A 1 99 ? 14.977 0.328 -0.708 1.00 81.12 99 TRP A O 1
ATOM 843 N N . ARG A 1 100 ? 13.565 2.081 -0.716 1.00 82.56 100 ARG A N 1
ATOM 844 C CA . ARG A 1 100 ? 14.044 2.665 0.551 1.00 82.56 100 ARG A CA 1
ATOM 845 C C . ARG A 1 100 ? 13.866 1.679 1.709 1.00 82.56 100 ARG A C 1
ATOM 847 O O . ARG A 1 100 ? 14.812 1.457 2.465 1.00 82.56 100 ARG A O 1
ATOM 854 N N . ASN A 1 101 ? 12.705 1.029 1.797 1.00 84.56 101 ASN A N 1
ATOM 855 C CA . ASN A 1 101 ? 12.417 0.016 2.814 1.00 84.56 101 ASN A CA 1
ATOM 856 C C . ASN A 1 101 ? 13.351 -1.193 2.700 1.00 84.56 101 ASN A C 1
ATOM 858 O O . ASN A 1 101 ? 13.916 -1.622 3.702 1.00 84.56 101 ASN A O 1
ATOM 862 N N . LEU A 1 102 ? 13.610 -1.680 1.485 1.00 83.62 102 LEU A N 1
ATOM 863 C CA . LEU A 1 102 ? 14.540 -2.783 1.240 1.00 83.62 102 LEU A CA 1
ATOM 864 C C . LEU A 1 102 ? 15.965 -2.460 1.706 1.00 83.62 102 LEU A C 1
ATOM 866 O O . LEU A 1 102 ? 16.649 -3.317 2.272 1.00 83.62 102 LEU A O 1
ATOM 870 N N . ILE A 1 103 ? 16.431 -1.228 1.477 1.00 83.06 103 ILE A N 1
ATOM 871 C CA . ILE A 1 103 ? 17.729 -0.765 1.986 1.00 83.06 103 ILE A CA 1
ATOM 872 C C . ILE A 1 103 ? 17.720 -0.734 3.516 1.00 83.06 103 ILE A C 1
ATOM 874 O O . ILE A 1 103 ? 18.663 -1.233 4.130 1.00 83.06 103 ILE A O 1
ATOM 878 N N . SER A 1 104 ? 16.664 -0.184 4.120 1.00 84.88 104 SER A N 1
ATOM 879 C CA . SER A 1 104 ? 16.512 -0.109 5.576 1.00 84.88 104 SER A CA 1
ATOM 880 C C . SER A 1 104 ? 16.555 -1.498 6.219 1.00 84.88 104 SER A C 1
ATOM 882 O O . SER A 1 104 ? 17.410 -1.762 7.062 1.00 84.88 104 SER A O 1
ATOM 884 N N . VAL A 1 105 ? 15.734 -2.432 5.734 1.00 85.19 105 VAL A N 1
ATOM 885 C CA . VAL A 1 105 ? 15.683 -3.820 6.218 1.00 85.19 105 VAL A CA 1
ATOM 886 C C . VAL A 1 105 ? 17.032 -4.516 6.065 1.00 85.19 105 VAL A C 1
ATOM 888 O O . VAL A 1 105 ? 17.495 -5.194 6.980 1.00 85.19 105 VAL A O 1
ATOM 891 N N . ARG A 1 106 ? 17.728 -4.304 4.943 1.00 84.56 106 ARG A N 1
ATOM 892 C CA . ARG A 1 106 ? 19.078 -4.848 4.752 1.00 84.56 106 ARG A CA 1
ATOM 893 C C . ARG A 1 106 ? 20.079 -4.292 5.764 1.00 84.56 106 ARG A C 1
ATOM 895 O O . ARG A 1 106 ? 20.998 -5.013 6.146 1.00 84.56 106 ARG A O 1
ATOM 902 N N . ASN A 1 107 ? 19.949 -3.028 6.156 1.00 85.69 107 ASN A N 1
ATOM 903 C CA . ASN A 1 107 ? 20.809 -2.431 7.172 1.00 85.69 107 ASN A CA 1
ATOM 904 C C . ASN A 1 107 ? 20.484 -2.984 8.564 1.00 85.69 107 ASN A C 1
ATOM 906 O O . ASN A 1 107 ? 21.417 -3.311 9.291 1.00 85.69 107 ASN A O 1
ATOM 910 N N . ILE A 1 108 ? 19.200 -3.180 8.884 1.00 84.31 108 ILE A N 1
ATOM 911 C CA . ILE A 1 108 ? 18.761 -3.843 10.122 1.00 84.31 108 ILE A CA 1
ATOM 912 C C . ILE A 1 108 ? 19.339 -5.259 10.191 1.00 84.31 108 ILE A C 1
ATOM 914 O O . ILE A 1 108 ? 20.006 -5.586 11.158 1.00 84.31 108 ILE A O 1
ATOM 918 N N . LYS A 1 109 ? 19.229 -6.070 9.130 1.00 82.31 109 LYS A N 1
ATOM 919 C CA . LYS A 1 109 ? 19.817 -7.427 9.096 1.00 82.31 109 LYS A CA 1
ATOM 920 C C . LYS A 1 109 ? 21.335 -7.475 9.301 1.00 82.31 109 LYS A C 1
ATOM 922 O O . LYS A 1 109 ? 21.881 -8.538 9.573 1.00 82.31 109 LYS A O 1
ATOM 927 N N . LYS A 1 110 ? 22.038 -6.361 9.088 1.00 84.00 110 LYS A N 1
ATOM 928 C CA . LYS A 1 110 ? 23.487 -6.252 9.306 1.00 84.00 110 LYS A CA 1
ATOM 929 C C . LYS A 1 110 ? 23.840 -5.727 10.697 1.00 84.00 110 LYS A C 1
ATOM 931 O O . LYS A 1 110 ? 25.026 -5.690 11.017 1.00 84.00 110 LYS A O 1
ATOM 936 N N . SER A 1 111 ? 22.865 -5.266 11.479 1.00 82.88 111 SER A N 1
ATOM 937 C CA . SER A 1 111 ? 23.101 -4.764 12.827 1.00 82.88 111 SER A CA 1
ATOM 938 C C . SER A 1 111 ? 23.226 -5.923 13.817 1.00 82.88 111 SER A C 1
ATOM 940 O O . SER A 1 111 ? 22.619 -6.979 13.651 1.00 82.88 111 SER A O 1
ATOM 942 N N . GLU A 1 112 ? 24.005 -5.720 14.882 1.00 72.62 112 GLU A N 1
ATOM 943 C CA . GLU A 1 112 ? 24.072 -6.681 15.994 1.00 72.62 112 GLU A CA 1
ATOM 944 C C . GLU A 1 112 ? 22.732 -6.813 16.738 1.00 72.62 112 GLU A C 1
ATOM 946 O O . GLU A 1 112 ? 22.494 -7.808 17.420 1.00 72.62 112 GLU A O 1
ATOM 951 N N . GLU A 1 113 ? 21.866 -5.807 16.610 1.00 69.75 113 GLU A N 1
ATOM 952 C CA . GLU A 1 113 ? 20.545 -5.739 17.234 1.00 69.75 113 GLU A CA 1
ATOM 953 C C . GLU A 1 113 ? 19.587 -6.768 16.625 1.00 69.75 113 GLU A C 1
ATOM 955 O O . GLU A 1 113 ? 18.908 -7.466 17.368 1.00 69.75 113 GLU A O 1
ATOM 960 N N . TYR A 1 114 ? 19.630 -6.980 15.303 1.00 77.06 114 TYR A N 1
ATOM 961 C CA . TYR A 1 114 ? 18.832 -8.017 14.641 1.00 77.06 114 TYR A CA 1
ATOM 962 C C . TYR A 1 114 ? 19.142 -9.427 15.152 1.00 77.06 114 TYR A C 1
ATOM 964 O O . TYR A 1 114 ? 18.241 -10.244 15.270 1.00 77.06 114 TYR A O 1
ATOM 972 N N . GLU A 1 115 ? 20.395 -9.736 15.491 1.00 74.75 115 GLU A N 1
ATOM 973 C CA . GLU A 1 115 ? 20.755 -11.068 16.001 1.00 74.75 115 GLU A CA 1
ATOM 974 C C . GLU A 1 115 ? 20.223 -11.320 17.422 1.00 74.75 115 GLU A C 1
ATOM 976 O O . GLU A 1 115 ? 19.941 -12.468 17.782 1.00 74.75 115 GLU A O 1
ATOM 981 N N . ARG A 1 116 ? 20.062 -10.255 18.221 1.00 82.25 116 ARG A N 1
ATOM 982 C CA . ARG A 1 116 ? 19.671 -10.321 19.640 1.00 82.25 116 ARG A CA 1
ATOM 983 C C . ARG A 1 116 ? 18.184 -10.061 19.884 1.00 82.25 116 ARG A C 1
ATOM 985 O O . ARG A 1 116 ? 17.679 -10.491 20.917 1.00 82.25 116 ARG A O 1
ATOM 992 N N . ASP A 1 117 ? 17.507 -9.381 18.965 1.00 87.06 117 ASP A N 1
ATOM 993 C CA . ASP A 1 117 ? 16.103 -8.998 19.083 1.00 87.06 117 ASP A CA 1
ATOM 994 C C . ASP A 1 117 ? 15.202 -9.865 18.184 1.00 87.06 117 ASP A C 1
ATOM 996 O O . ASP A 1 117 ? 15.147 -9.720 16.961 1.00 87.06 117 ASP A O 1
ATOM 1000 N N . GLU A 1 118 ? 14.464 -10.780 18.815 1.00 85.62 118 GLU A N 1
ATOM 1001 C CA . GLU A 1 118 ? 13.492 -11.650 18.144 1.00 85.62 118 GLU A CA 1
ATOM 1002 C C . GLU A 1 118 ? 12.303 -10.881 17.543 1.00 85.62 118 GLU A C 1
ATOM 1004 O O . GLU A 1 118 ? 11.693 -11.346 16.577 1.00 85.62 118 GLU A O 1
ATOM 1009 N N . GLU A 1 119 ? 11.961 -9.706 18.073 1.00 85.56 119 GLU A N 1
ATOM 1010 C CA . GLU A 1 119 ? 10.910 -8.855 17.516 1.00 85.56 119 GLU A CA 1
ATOM 1011 C C . GLU A 1 119 ? 11.389 -8.167 16.233 1.00 85.56 119 GLU A C 1
ATOM 1013 O O . GLU A 1 119 ? 10.680 -8.182 15.221 1.00 85.56 119 GLU A O 1
ATOM 1018 N N . ALA A 1 120 ? 12.636 -7.683 16.219 1.00 82.62 120 ALA A N 1
ATOM 1019 C CA . ALA A 1 120 ? 13.279 -7.180 15.007 1.00 82.62 120 ALA A CA 1
ATOM 1020 C C . ALA A 1 120 ? 13.364 -8.260 13.914 1.00 82.62 120 ALA A C 1
ATOM 1022 O O . ALA A 1 120 ? 13.079 -7.966 12.749 1.00 82.62 120 ALA A O 1
ATOM 1023 N N . LYS A 1 121 ? 13.683 -9.516 14.272 1.00 84.94 121 LYS A N 1
ATOM 1024 C CA . LYS A 1 121 ? 13.670 -10.648 13.324 1.00 84.94 121 LYS A CA 1
ATOM 1025 C C . LYS A 1 121 ? 12.296 -10.870 12.713 1.00 84.94 121 LYS A C 1
ATOM 1027 O O . LYS A 1 121 ? 12.167 -10.853 11.491 1.00 84.94 121 LYS A O 1
ATOM 1032 N N . LYS A 1 122 ? 11.267 -11.008 13.553 1.00 87.81 122 LYS A N 1
ATOM 1033 C CA . LYS A 1 122 ? 9.885 -11.227 13.102 1.00 87.81 122 LYS A CA 1
ATOM 1034 C C . LYS A 1 122 ? 9.380 -10.103 12.205 1.00 87.81 122 LYS A C 1
ATOM 1036 O O . LYS A 1 122 ? 8.764 -10.382 11.184 1.00 87.81 122 LYS A O 1
ATOM 1041 N N . SER A 1 123 ? 9.650 -8.850 12.570 1.00 85.62 123 SER A N 1
ATOM 1042 C CA . SER A 1 123 ? 9.245 -7.675 11.788 1.00 85.62 123 SER A CA 1
ATOM 1043 C C . SER A 1 123 ? 9.874 -7.677 10.394 1.00 85.62 123 SER A C 1
ATOM 1045 O O . SER A 1 123 ? 9.201 -7.473 9.383 1.00 85.62 123 SER A O 1
ATOM 1047 N N . VAL A 1 124 ? 11.169 -7.981 10.328 1.00 85.88 124 VAL A N 1
ATOM 1048 C CA . VAL A 1 124 ? 11.912 -8.064 9.073 1.00 85.88 124 VAL A CA 1
ATOM 1049 C C . VAL A 1 124 ? 11.450 -9.235 8.203 1.00 85.88 124 VAL A C 1
ATOM 1051 O O . VAL A 1 124 ? 11.284 -9.054 6.998 1.00 85.88 124 VAL A O 1
ATOM 1054 N N . ASP A 1 125 ? 11.233 -10.413 8.783 1.00 85.69 125 ASP A N 1
ATOM 1055 C CA . ASP A 1 125 ? 10.791 -11.593 8.036 1.00 85.69 125 ASP A CA 1
ATOM 1056 C C . ASP A 1 125 ? 9.366 -11.403 7.492 1.00 85.69 125 ASP A C 1
ATOM 1058 O O . ASP A 1 125 ? 9.113 -11.697 6.323 1.00 85.69 125 ASP A O 1
ATOM 1062 N N . ALA A 1 126 ? 8.466 -10.814 8.289 1.00 86.62 126 ALA A N 1
ATOM 1063 C CA . ALA A 1 126 ? 7.127 -10.436 7.840 1.00 86.62 126 ALA A CA 1
ATOM 1064 C C . ALA A 1 126 ? 7.185 -9.439 6.672 1.00 86.62 126 ALA A C 1
ATOM 1066 O O . ALA A 1 126 ? 6.486 -9.605 5.673 1.00 86.62 126 ALA A O 1
ATOM 1067 N N . TRP A 1 127 ? 8.066 -8.436 6.753 1.00 89.00 127 TRP A N 1
ATOM 1068 C CA . TRP A 1 127 ? 8.263 -7.493 5.654 1.00 89.00 127 TRP A CA 1
ATOM 1069 C C . TRP A 1 127 ? 8.809 -8.172 4.391 1.00 89.00 127 TRP A C 1
ATOM 1071 O O . TRP A 1 127 ? 8.386 -7.838 3.285 1.00 89.00 127 TRP A O 1
ATOM 1081 N N . GLU A 1 128 ? 9.741 -9.122 4.517 1.00 86.75 128 GLU A N 1
ATOM 1082 C CA . GLU A 1 128 ? 10.284 -9.851 3.364 1.00 86.75 128 GLU A CA 1
ATOM 1083 C C . GLU A 1 128 ? 9.233 -10.723 2.672 1.00 86.75 128 GLU A C 1
ATOM 1085 O O . GLU A 1 128 ? 9.220 -10.788 1.440 1.00 86.75 128 GLU A O 1
ATOM 1090 N N . GLU A 1 129 ? 8.342 -11.356 3.435 1.00 87.88 129 GLU A N 1
ATOM 1091 C CA . GLU A 1 129 ? 7.193 -12.088 2.899 1.00 87.88 129 GLU A CA 1
ATOM 1092 C C . GLU A 1 129 ? 6.233 -11.144 2.159 1.00 87.88 129 GLU A C 1
ATOM 1094 O O . GLU A 1 129 ? 5.878 -11.382 1.000 1.00 87.88 129 GLU A O 1
ATOM 1099 N N . ASP A 1 130 ? 5.886 -10.016 2.779 1.00 84.38 130 ASP A N 1
ATOM 1100 C CA . ASP A 1 130 ? 5.042 -8.991 2.167 1.00 84.38 130 ASP A CA 1
ATOM 1101 C C . ASP A 1 130 ? 5.649 -8.428 0.876 1.00 84.38 130 ASP A C 1
ATOM 1103 O O . ASP A 1 130 ? 4.949 -8.240 -0.129 1.00 84.38 130 ASP A O 1
ATOM 1107 N N . PHE A 1 131 ? 6.961 -8.187 0.880 1.00 85.75 131 PHE A N 1
ATOM 1108 C CA . PHE A 1 131 ? 7.698 -7.721 -0.285 1.00 85.75 131 PHE A CA 1
ATOM 1109 C C . PHE A 1 131 ? 7.751 -8.785 -1.382 1.00 85.75 131 PHE A C 1
ATOM 1111 O O . PHE A 1 131 ? 7.609 -8.444 -2.555 1.00 85.75 131 PHE A O 1
ATOM 1118 N N . ALA A 1 132 ? 7.904 -10.069 -1.044 1.00 84.25 132 ALA A N 1
ATOM 1119 C CA . ALA A 1 132 ? 7.872 -11.152 -2.025 1.00 84.25 132 ALA A CA 1
ATOM 1120 C C . ALA A 1 132 ? 6.534 -11.191 -2.782 1.00 84.25 132 ALA A C 1
ATOM 1122 O O . ALA A 1 132 ? 6.532 -11.356 -4.004 1.00 84.25 132 ALA A O 1
ATOM 1123 N N . ASN A 1 133 ? 5.422 -10.940 -2.086 1.00 86.75 133 ASN A N 1
ATOM 1124 C CA . ASN A 1 133 ? 4.090 -10.833 -2.687 1.00 86.75 133 ASN A CA 1
ATOM 1125 C C . ASN A 1 133 ? 3.927 -9.573 -3.555 1.00 86.75 133 ASN A C 1
ATOM 1127 O O . ASN A 1 133 ? 3.219 -9.592 -4.561 1.00 86.75 133 ASN A O 1
ATOM 1131 N N . LEU A 1 134 ? 4.589 -8.471 -3.192 1.00 86.69 134 LEU A N 1
ATOM 1132 C CA . LEU A 1 134 ? 4.533 -7.207 -3.934 1.00 86.69 134 LEU A CA 1
ATOM 1133 C C . LEU A 1 134 ? 5.503 -7.153 -5.124 1.00 86.69 134 LEU A C 1
ATOM 1135 O O . LEU A 1 134 ? 5.281 -6.402 -6.074 1.00 86.69 134 LEU A O 1
ATOM 1139 N N . LYS A 1 135 ? 6.570 -7.954 -5.100 1.00 86.12 135 LYS A N 1
ATOM 1140 C CA . LYS A 1 135 ? 7.648 -7.947 -6.094 1.00 86.12 135 LYS A CA 1
ATOM 1141 C C . LYS A 1 135 ? 7.160 -8.041 -7.549 1.00 86.12 135 LYS A C 1
ATOM 1143 O O . LYS A 1 135 ? 7.662 -7.257 -8.355 1.00 86.12 135 LYS A O 1
ATOM 1148 N N . PRO A 1 136 ? 6.187 -8.898 -7.919 1.00 89.25 136 PRO A N 1
ATOM 1149 C CA . PRO A 1 136 ? 5.673 -8.923 -9.288 1.00 89.25 136 PRO A CA 1
ATOM 1150 C C . PRO A 1 136 ? 5.100 -7.569 -9.724 1.00 89.25 136 PRO A C 1
ATOM 1152 O O . PRO A 1 136 ? 5.337 -7.126 -10.841 1.00 89.25 136 PRO A O 1
ATOM 1155 N N . TYR A 1 137 ? 4.395 -6.870 -8.832 1.00 88.44 137 TYR A N 1
ATOM 1156 C CA . TYR A 1 137 ? 3.829 -5.551 -9.121 1.00 88.44 137 TYR A CA 1
ATOM 1157 C C . TYR A 1 137 ? 4.899 -4.467 -9.209 1.00 88.44 137 TYR A C 1
ATOM 1159 O O . TYR A 1 137 ? 4.800 -3.574 -10.047 1.00 88.44 137 TYR A O 1
ATOM 1167 N N . TRP A 1 138 ? 5.954 -4.573 -8.403 1.00 85.75 138 TRP A N 1
ATOM 1168 C CA . TRP A 1 138 ? 7.123 -3.702 -8.508 1.00 85.75 138 TRP A CA 1
ATOM 1169 C C . TRP A 1 138 ? 7.789 -3.813 -9.891 1.00 85.75 138 TRP A C 1
ATOM 1171 O O . TRP A 1 138 ? 8.046 -2.804 -10.547 1.00 85.75 138 TRP A O 1
ATOM 1181 N N . GLU A 1 139 ? 7.988 -5.039 -10.382 1.00 86.06 139 GLU A N 1
ATOM 1182 C CA . GLU A 1 139 ? 8.537 -5.305 -11.719 1.00 86.06 139 GLU A CA 1
ATOM 1183 C C . GLU A 1 139 ? 7.588 -4.834 -12.838 1.00 86.06 139 GLU A C 1
ATOM 1185 O O . GLU A 1 139 ? 8.041 -4.228 -13.815 1.00 86.06 139 GLU A O 1
ATOM 1190 N N . LYS A 1 140 ? 6.271 -5.033 -12.675 1.00 89.38 140 LYS A N 1
ATOM 1191 C CA . LYS A 1 140 ? 5.250 -4.525 -13.607 1.00 89.38 140 LYS A CA 1
ATOM 1192 C C . LYS A 1 140 ? 5.297 -3.006 -13.733 1.00 89.38 140 LYS A C 1
ATOM 1194 O O . LYS A 1 140 ? 5.398 -2.504 -14.849 1.00 89.38 140 LYS A O 1
ATOM 1199 N N . VAL A 1 141 ? 5.264 -2.268 -12.619 1.00 89.12 141 VAL A N 1
ATOM 1200 C CA . VAL A 1 141 ? 5.287 -0.793 -12.634 1.00 89.12 141 VAL A CA 1
ATOM 1201 C C . VAL A 1 141 ? 6.549 -0.278 -13.323 1.00 89.12 141 VAL A C 1
ATOM 1203 O O . VAL A 1 141 ? 6.464 0.625 -14.154 1.00 89.12 141 VAL A O 1
ATOM 1206 N N . LEU A 1 142 ? 7.708 -0.883 -13.045 1.00 86.00 142 LEU A N 1
ATOM 1207 C CA . LEU A 1 142 ? 8.966 -0.517 -13.697 1.00 86.00 142 LEU A CA 1
ATOM 1208 C C . LEU A 1 142 ? 8.893 -0.707 -15.223 1.00 86.00 142 LEU A C 1
ATOM 1210 O O . LEU A 1 142 ? 9.296 0.180 -15.979 1.00 86.00 142 LEU A O 1
ATOM 1214 N N . SER A 1 143 ? 8.357 -1.845 -15.673 1.00 86.94 143 SER A N 1
ATOM 1215 C CA . SER A 1 143 ? 8.174 -2.154 -17.096 1.00 86.94 143 SER A CA 1
ATOM 1216 C C . SER A 1 143 ? 7.215 -1.171 -17.774 1.00 86.94 143 SER A C 1
ATOM 1218 O O . SER A 1 143 ? 7.571 -0.544 -18.774 1.00 86.94 143 SER A O 1
ATOM 1220 N N . LEU A 1 144 ? 6.029 -0.969 -17.194 1.00 88.06 144 LEU A N 1
ATOM 1221 C CA . LEU A 1 144 ? 4.982 -0.099 -17.735 1.00 88.06 144 LEU A CA 1
ATOM 1222 C C . LEU A 1 144 ? 5.441 1.359 -17.820 1.00 88.06 144 LEU A C 1
ATOM 1224 O O . LEU A 1 144 ? 5.259 2.014 -18.848 1.00 88.06 144 LEU A O 1
ATOM 1228 N N . LYS A 1 145 ? 6.122 1.856 -16.781 1.00 86.88 145 LYS A N 1
ATOM 1229 C CA . LYS A 1 145 ? 6.694 3.207 -16.770 1.00 86.88 145 LYS A CA 1
ATOM 1230 C C . LYS A 1 145 ? 7.771 3.370 -17.846 1.00 86.88 145 LYS A C 1
ATOM 1232 O O . LYS A 1 145 ? 7.789 4.376 -18.555 1.00 86.88 145 LYS A O 1
ATOM 1237 N N . SER A 1 146 ? 8.638 2.369 -18.024 1.00 84.88 146 SER A N 1
ATOM 1238 C CA . SER A 1 146 ? 9.642 2.379 -19.095 1.00 84.88 146 SER A CA 1
ATOM 1239 C C . SER A 1 146 ? 8.996 2.459 -20.483 1.00 84.88 146 SER A C 1
ATOM 1241 O O . SER A 1 146 ? 9.391 3.301 -21.293 1.00 84.88 146 SER A O 1
ATOM 1243 N N . GLN A 1 147 ? 7.964 1.648 -20.738 1.00 84.12 147 GLN A N 1
ATOM 1244 C CA . GLN A 1 147 ? 7.213 1.667 -21.997 1.00 84.12 147 GLN A CA 1
ATOM 1245 C C . GLN A 1 147 ? 6.562 3.031 -22.248 1.00 84.12 147 GLN A C 1
ATOM 1247 O O . GLN A 1 147 ? 6.748 3.609 -23.319 1.00 84.12 147 GLN A O 1
ATOM 1252 N N . TYR A 1 148 ? 5.899 3.594 -21.235 1.00 86.06 148 TYR A N 1
ATOM 1253 C CA . TYR A 1 148 ? 5.258 4.905 -21.321 1.00 86.06 148 TYR A CA 1
ATOM 1254 C C . TYR A 1 148 ? 6.222 6.006 -21.789 1.00 86.06 148 TYR A C 1
ATOM 1256 O O . TYR A 1 148 ? 5.917 6.740 -22.733 1.00 86.06 148 TYR A O 1
ATOM 1264 N N . TYR A 1 149 ? 7.420 6.107 -21.201 1.00 81.12 149 TYR A N 1
ATOM 1265 C CA . TYR A 1 149 ? 8.383 7.130 -21.627 1.00 81.12 149 TYR A CA 1
ATOM 1266 C C . TYR A 1 149 ? 8.999 6.857 -22.996 1.00 81.12 149 TYR A C 1
ATOM 1268 O O . TYR A 1 149 ? 9.295 7.807 -23.727 1.00 81.12 149 TYR A O 1
ATOM 1276 N N . LEU A 1 150 ? 9.193 5.590 -23.369 1.00 81.00 150 LEU A N 1
ATOM 1277 C CA . LEU A 1 150 ? 9.652 5.246 -24.714 1.00 81.00 150 LEU A CA 1
ATOM 1278 C C . LEU A 1 150 ? 8.639 5.702 -25.770 1.00 81.00 150 LEU A C 1
ATOM 1280 O O . LEU A 1 150 ? 9.035 6.264 -26.793 1.00 81.00 150 LEU A O 1
ATOM 1284 N N . ASP A 1 151 ? 7.346 5.532 -25.509 1.00 82.62 151 ASP A N 1
ATOM 1285 C CA . ASP A 1 151 ? 6.290 5.913 -26.445 1.00 82.62 151 ASP A CA 1
ATOM 1286 C C . ASP A 1 151 ? 6.025 7.427 -26.463 1.00 82.62 151 ASP A C 1
ATOM 1288 O O . ASP A 1 151 ? 5.881 8.011 -27.544 1.00 82.62 151 ASP A O 1
ATOM 1292 N N . LYS A 1 152 ? 6.096 8.106 -25.308 1.00 81.38 152 LYS A N 1
ATOM 1293 C CA . LYS A 1 152 ? 6.090 9.583 -25.223 1.00 81.38 152 LYS A CA 1
ATOM 1294 C C . LYS A 1 152 ? 7.260 10.190 -26.009 1.00 81.38 152 LYS A C 1
ATOM 1296 O O . LYS A 1 152 ? 7.104 11.178 -26.727 1.00 81.38 152 LYS A O 1
ATOM 1301 N N . LYS A 1 153 ? 8.439 9.561 -25.958 1.00 75.75 153 LYS A N 1
ATOM 1302 C CA . LYS A 1 153 ? 9.604 9.994 -26.740 1.00 75.75 153 LYS A CA 1
ATOM 1303 C C . LYS A 1 153 ? 9.375 9.834 -28.245 1.00 75.75 153 LYS A C 1
ATOM 1305 O O . LYS A 1 153 ? 9.611 10.788 -28.981 1.00 75.75 153 LYS A O 1
ATOM 1310 N N . LYS A 1 154 ? 8.880 8.679 -28.708 1.00 73.94 154 LYS A N 1
ATOM 1311 C CA . LYS A 1 154 ? 8.595 8.441 -30.139 1.00 73.94 154 LYS A CA 1
ATOM 1312 C C . LYS A 1 154 ? 7.596 9.450 -30.706 1.00 73.94 154 LYS A C 1
ATOM 1314 O O . LYS A 1 154 ? 7.829 9.991 -31.787 1.00 73.94 154 LYS A O 1
ATOM 1319 N N . THR A 1 155 ? 6.528 9.742 -29.963 1.00 65.06 155 THR A N 1
ATOM 1320 C CA . THR A 1 155 ? 5.515 10.730 -30.366 1.00 65.06 155 THR A CA 1
ATOM 1321 C C . THR A 1 155 ? 6.100 12.145 -30.424 1.00 65.06 155 THR A C 1
ATOM 1323 O O . THR A 1 155 ? 5.932 12.816 -31.442 1.00 65.06 155 THR A O 1
ATOM 1326 N N . SER A 1 156 ? 6.907 12.557 -29.439 1.00 58.97 156 SER A N 1
ATOM 1327 C CA . SER A 1 156 ? 7.609 13.857 -29.468 1.00 58.97 156 SER A CA 1
ATOM 1328 C C . SER A 1 156 ? 8.673 13.995 -30.57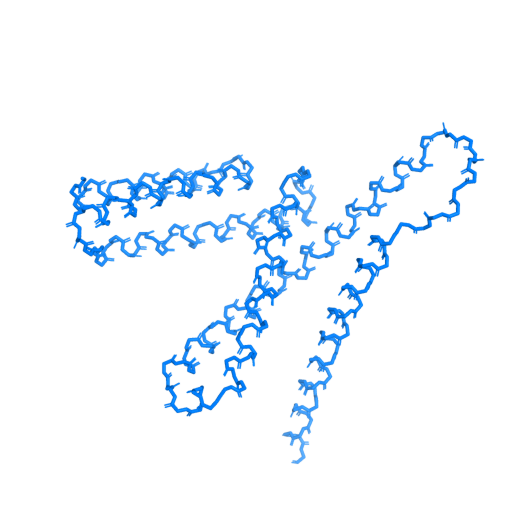4 1.00 58.97 156 SER A C 1
ATOM 1330 O O . SER A 1 156 ? 8.904 15.094 -31.065 1.00 58.97 156 SER A O 1
ATOM 1332 N N . SER A 1 157 ? 9.292 12.899 -31.030 1.00 52.22 157 SER A N 1
ATOM 1333 C CA . SER A 1 157 ? 10.240 12.921 -32.160 1.00 52.22 157 SER A CA 1
ATOM 1334 C C . SER A 1 157 ? 9.577 12.899 -33.544 1.00 52.22 157 SER A C 1
ATOM 1336 O O . SER A 1 157 ? 10.257 13.100 -34.546 1.00 52.22 157 SER A O 1
ATOM 1338 N N . SER A 1 158 ? 8.265 12.647 -33.611 1.00 46.53 158 SER A N 1
ATOM 1339 C CA . SER A 1 158 ? 7.494 12.598 -34.864 1.00 46.53 158 SER A CA 1
ATOM 1340 C C . SER A 1 158 ? 6.848 13.936 -35.252 1.00 46.53 158 SER A C 1
ATOM 1342 O O . SER A 1 158 ? 6.359 14.083 -36.371 1.00 46.53 158 SER A O 1
ATOM 1344 N N . SER A 1 159 ? 6.890 14.945 -34.372 1.00 40.66 159 SER A N 1
ATOM 1345 C CA . SER A 1 159 ? 6.544 16.322 -34.728 1.00 40.66 159 SER A CA 1
ATOM 1346 C C . SER A 1 159 ? 7.725 16.997 -35.429 1.00 40.66 159 SER A C 1
ATOM 1348 O O . SER A 1 159 ? 8.730 17.318 -34.794 1.00 40.66 159 SER A O 1
ATOM 1350 N N . ASN A 1 160 ? 7.593 17.205 -36.743 1.00 46.69 160 ASN A N 1
ATOM 1351 C CA . ASN A 1 160 ? 8.516 17.947 -37.607 1.00 46.69 160 ASN A CA 1
ATOM 1352 C C . ASN A 1 160 ? 9.108 19.190 -36.924 1.00 46.69 160 ASN A C 1
ATOM 1354 O O . ASN A 1 160 ? 8.478 20.243 -36.881 1.00 46.69 160 ASN A O 1
ATOM 1358 N N . THR A 1 161 ? 10.356 19.094 -36.474 1.00 36.19 161 THR A N 1
ATOM 1359 C CA . THR A 1 161 ? 11.232 20.254 -36.304 1.00 36.19 161 THR A CA 1
ATOM 1360 C C . THR A 1 161 ? 12.653 19.867 -36.697 1.00 36.19 161 THR A C 1
ATOM 1362 O O . THR A 1 161 ? 13.188 18.836 -36.301 1.00 36.19 161 THR A O 1
ATOM 1365 N N . SER A 1 162 ? 13.214 20.693 -37.574 1.00 34.72 162 SER A N 1
ATOM 1366 C CA . SER A 1 162 ? 14.559 20.640 -38.148 1.00 34.72 162 SER A CA 1
ATOM 1367 C C . SER A 1 162 ? 15.672 20.409 -37.113 1.00 34.72 162 SER A C 1
ATOM 1369 O O . SER A 1 162 ? 15.540 20.863 -35.976 1.00 34.72 162 SER A O 1
ATOM 1371 N N . PRO A 1 163 ? 16.805 19.793 -37.502 1.00 38.88 163 PRO A N 1
ATOM 1372 C CA . PRO A 1 163 ? 17.856 19.410 -36.573 1.00 38.88 163 PRO A CA 1
ATOM 1373 C C . PRO A 1 163 ? 18.623 20.652 -36.114 1.00 38.88 163 PRO A C 1
ATOM 1375 O O . PRO A 1 163 ? 19.474 21.174 -36.832 1.00 38.88 163 PRO A O 1
ATOM 1378 N N . THR A 1 164 ? 18.355 21.129 -34.903 1.00 37.91 164 THR A N 1
ATOM 1379 C CA . THR A 1 164 ? 19.276 22.028 -34.210 1.00 37.91 164 THR A CA 1
ATOM 1380 C C . THR A 1 164 ? 20.202 21.199 -33.333 1.00 37.91 164 THR A C 1
ATOM 1382 O O . THR A 1 164 ? 19.794 20.487 -32.419 1.00 37.91 164 THR A O 1
ATOM 1385 N N . ASN A 1 165 ? 21.490 21.271 -33.663 1.00 47.84 165 ASN A N 1
ATOM 1386 C CA . ASN A 1 165 ? 22.583 20.741 -32.863 1.00 47.84 165 ASN A CA 1
ATOM 1387 C C . ASN A 1 165 ? 22.450 21.189 -31.397 1.00 47.84 165 ASN A C 1
ATOM 1389 O O . ASN A 1 165 ? 22.705 22.351 -31.088 1.00 47.84 165 ASN A O 1
ATOM 1393 N N . SER A 1 166 ? 22.170 20.263 -30.479 1.00 40.47 166 SER A N 1
ATOM 1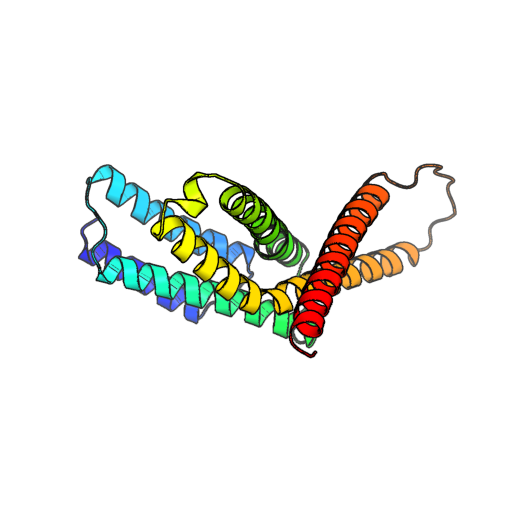394 C CA . SER A 1 166 ? 22.468 20.457 -29.058 1.00 40.47 166 SER A CA 1
ATOM 1395 C C . SER A 1 166 ? 23.282 19.272 -28.544 1.00 40.47 166 SER A C 1
ATOM 1397 O O . SER A 1 166 ? 22.758 18.185 -28.297 1.00 40.47 166 SER A O 1
ATOM 1399 N N . LYS A 1 167 ? 24.593 19.484 -28.399 1.00 43.19 167 LYS A N 1
ATOM 1400 C CA . LYS A 1 167 ? 25.569 18.558 -27.802 1.00 43.19 167 LYS A CA 1
ATOM 1401 C C . LYS A 1 167 ? 25.382 18.409 -26.284 1.00 43.19 167 LYS A C 1
ATOM 1403 O O . LYS A 1 167 ? 26.325 18.581 -25.520 1.00 43.19 167 LYS A O 1
ATOM 1408 N N . THR A 1 168 ? 24.187 18.062 -25.832 1.00 47.22 168 THR A N 1
ATOM 1409 C CA . THR A 1 168 ? 23.933 17.713 -24.432 1.00 47.22 168 THR A CA 1
ATOM 1410 C C . THR A 1 168 ? 22.882 16.618 -24.388 1.00 47.22 168 THR A C 1
ATOM 1412 O O . THR A 1 168 ? 21.686 16.882 -24.305 1.00 47.22 168 THR A O 1
ATOM 1415 N N . LEU A 1 169 ? 23.342 15.366 -24.452 1.00 50.00 169 LEU A N 1
ATOM 1416 C CA . LEU A 1 169 ? 22.583 14.253 -23.888 1.00 50.00 169 LEU A CA 1
ATOM 1417 C C . LEU A 1 169 ? 22.316 14.592 -22.411 1.00 50.00 169 LEU A C 1
ATOM 1419 O O . LEU A 1 169 ? 23.259 14.936 -21.692 1.00 50.00 169 LEU A O 1
ATOM 1423 N N . PRO A 1 170 ? 21.054 14.577 -21.962 1.00 48.94 170 PRO A N 1
ATOM 1424 C CA . PRO A 1 170 ? 20.693 15.118 -20.669 1.00 48.94 170 PRO A CA 1
ATOM 1425 C C . PRO A 1 170 ? 21.143 14.120 -19.603 1.00 48.94 170 PRO A C 1
ATOM 1427 O O . PRO A 1 170 ? 20.869 12.924 -19.695 1.00 48.94 170 PRO A O 1
ATOM 1430 N N . TRP A 1 171 ? 21.856 14.599 -18.591 1.00 42.50 171 TRP A N 1
ATOM 1431 C CA . TRP A 1 171 ? 22.384 13.795 -17.485 1.00 42.50 171 TRP A CA 1
ATOM 1432 C C . TRP A 1 171 ? 21.313 12.931 -16.792 1.00 42.50 171 TRP A C 1
ATOM 1434 O O . TRP A 1 171 ? 21.623 11.879 -16.242 1.00 42.50 171 TRP A O 1
ATOM 1444 N N . THR A 1 172 ? 20.039 13.307 -16.901 1.00 48.44 172 THR A N 1
ATOM 1445 C CA . THR A 1 172 ? 18.872 12.516 -16.492 1.00 48.44 172 THR A CA 1
ATOM 1446 C C . THR A 1 172 ? 18.793 11.139 -17.156 1.00 48.44 172 THR A C 1
ATOM 1448 O O . THR A 1 172 ? 18.455 10.174 -16.481 1.00 48.44 172 THR A O 1
ATOM 1451 N N . LEU A 1 173 ? 19.174 10.991 -18.430 1.00 45.53 173 LEU A N 1
ATOM 1452 C CA . LEU A 1 173 ? 19.235 9.682 -19.099 1.00 45.53 173 LEU A CA 1
ATOM 1453 C C . LEU A 1 173 ? 20.334 8.794 -18.509 1.00 45.53 173 LEU A C 1
ATOM 1455 O O . LEU A 1 173 ? 20.119 7.596 -18.369 1.00 45.53 173 LEU A O 1
ATOM 1459 N N . ALA A 1 174 ? 21.474 9.370 -18.117 1.00 48.00 174 ALA A N 1
ATOM 1460 C CA . ALA A 1 174 ? 22.559 8.639 -17.462 1.00 48.00 174 ALA A CA 1
ATOM 1461 C C . ALA A 1 174 ? 22.203 8.245 -16.019 1.00 48.00 174 ALA A C 1
ATOM 1463 O O . ALA A 1 174 ? 22.598 7.175 -15.567 1.00 48.00 174 ALA A O 1
ATOM 1464 N N . ILE A 1 175 ? 21.415 9.064 -15.316 1.00 51.78 175 ILE A N 1
ATOM 1465 C CA . ILE A 1 175 ? 20.906 8.753 -13.974 1.00 51.78 175 ILE A CA 1
ATOM 1466 C C . ILE A 1 175 ? 19.839 7.657 -14.044 1.00 51.78 175 ILE A C 1
ATOM 1468 O O . ILE A 1 175 ? 19.917 6.696 -13.289 1.00 51.78 175 ILE A O 1
ATOM 1472 N N . ILE A 1 176 ? 18.894 7.733 -14.986 1.00 49.94 176 ILE A N 1
ATOM 1473 C CA . ILE A 1 176 ? 17.860 6.703 -15.164 1.00 49.94 176 ILE A CA 1
ATOM 1474 C C . ILE A 1 176 ? 18.488 5.390 -15.647 1.00 49.94 176 ILE A C 1
ATOM 1476 O O . ILE A 1 176 ? 18.186 4.343 -15.076 1.00 49.94 176 ILE A O 1
ATOM 1480 N N . PHE A 1 177 ? 19.417 5.414 -16.614 1.00 48.03 177 PHE A N 1
ATOM 1481 C CA . PHE A 1 177 ? 20.191 4.220 -16.985 1.00 48.03 177 PHE A CA 1
ATOM 1482 C C . PHE A 1 177 ? 21.043 3.717 -15.818 1.00 48.03 177 PHE A C 1
ATOM 1484 O O . PHE A 1 177 ? 21.103 2.517 -15.592 1.00 48.03 177 PHE A O 1
ATOM 1491 N N . GLY A 1 178 ? 21.667 4.601 -15.041 1.00 43.41 178 GLY A N 1
ATOM 1492 C CA . GLY A 1 178 ? 22.469 4.230 -13.878 1.00 43.41 178 GLY A CA 1
ATOM 1493 C C . GLY A 1 178 ? 21.640 3.528 -12.804 1.00 43.41 178 GLY A C 1
ATOM 1494 O O . GLY A 1 178 ? 21.996 2.436 -12.374 1.00 43.41 178 GLY A O 1
ATOM 1495 N N . ILE A 1 179 ? 20.495 4.097 -12.429 1.00 53.81 179 ILE A N 1
ATOM 1496 C CA . ILE A 1 179 ? 19.580 3.537 -11.428 1.00 53.81 179 ILE A CA 1
ATOM 1497 C C . ILE A 1 179 ? 18.968 2.229 -11.935 1.00 53.81 179 ILE A C 1
ATOM 1499 O O . ILE A 1 179 ? 19.017 1.228 -11.227 1.00 53.81 179 ILE A O 1
ATOM 1503 N N . THR A 1 180 ? 18.472 2.181 -13.174 1.00 52.28 180 THR A N 1
ATOM 1504 C CA . THR A 1 180 ? 17.912 0.943 -13.749 1.00 52.28 180 THR A CA 1
ATOM 1505 C C . THR A 1 180 ? 18.966 -0.149 -13.908 1.00 52.28 180 THR A C 1
ATOM 1507 O O . THR A 1 180 ? 18.665 -1.310 -13.640 1.00 52.28 180 THR A O 1
ATOM 1510 N N . THR A 1 181 ? 20.213 0.187 -14.247 1.00 51.94 181 THR A N 1
ATOM 1511 C CA . THR A 1 181 ? 21.315 -0.786 -14.344 1.00 51.94 181 THR A CA 1
ATOM 1512 C C . THR A 1 181 ? 21.744 -1.280 -12.965 1.00 51.94 181 THR A C 1
ATOM 1514 O O . THR A 1 181 ? 21.973 -2.473 -12.801 1.00 51.94 181 THR A O 1
ATOM 1517 N N . ILE A 1 182 ? 21.795 -0.412 -11.948 1.00 56.34 182 ILE A N 1
ATOM 1518 C CA . ILE A 1 182 ? 22.104 -0.802 -10.562 1.00 56.34 182 ILE A CA 1
ATOM 1519 C C . ILE A 1 182 ? 20.992 -1.685 -9.985 1.00 56.34 182 ILE A C 1
ATOM 1521 O O . ILE A 1 182 ? 21.284 -2.701 -9.356 1.00 56.34 182 ILE A O 1
ATOM 1525 N N . ILE A 1 183 ? 19.725 -1.346 -10.235 1.00 54.00 183 ILE A N 1
ATOM 1526 C CA . ILE A 1 183 ? 18.571 -2.150 -9.820 1.00 54.00 183 ILE A CA 1
ATOM 1527 C C . ILE A 1 183 ? 18.587 -3.503 -10.542 1.00 54.00 183 ILE A C 1
ATOM 1529 O O . ILE A 1 183 ? 18.524 -4.541 -9.888 1.00 54.00 183 ILE A O 1
ATOM 1533 N N . SER A 1 184 ? 18.773 -3.517 -11.864 1.00 51.56 184 SER A N 1
ATOM 1534 C CA . SER A 1 184 ? 18.824 -4.751 -12.663 1.00 51.56 184 SER A CA 1
ATOM 1535 C C . SER A 1 184 ? 20.009 -5.640 -12.280 1.00 51.56 184 SER A C 1
ATOM 1537 O O . SER A 1 184 ? 19.852 -6.852 -12.145 1.00 51.56 184 SER A O 1
ATOM 1539 N N . ALA A 1 185 ? 21.185 -5.058 -12.027 1.00 58.56 185 ALA A N 1
ATOM 1540 C CA . ALA A 1 185 ? 22.355 -5.783 -11.539 1.00 58.56 185 ALA A CA 1
ATOM 1541 C C . ALA A 1 185 ? 22.136 -6.316 -10.116 1.00 58.56 185 ALA A C 1
ATOM 1543 O O . ALA A 1 185 ? 22.486 -7.458 -9.830 1.00 58.56 185 ALA A O 1
ATOM 1544 N N . GLY A 1 186 ? 21.504 -5.536 -9.236 1.00 55.31 186 GLY A N 1
ATOM 1545 C CA . GLY A 1 186 ? 21.128 -5.970 -7.891 1.00 55.31 186 GLY A CA 1
ATOM 1546 C C . GLY A 1 186 ? 20.154 -7.151 -7.910 1.00 55.31 186 GLY A C 1
ATOM 1547 O O . GLY A 1 186 ? 20.352 -8.121 -7.177 1.00 55.31 186 GLY A O 1
ATOM 1548 N N . ILE A 1 187 ? 19.155 -7.110 -8.795 1.00 60.62 187 ILE A N 1
ATOM 1549 C CA . ILE A 1 187 ? 18.193 -8.197 -9.018 1.00 60.62 187 ILE A CA 1
ATOM 1550 C C . ILE A 1 187 ? 18.901 -9.433 -9.594 1.00 60.62 187 ILE A C 1
ATOM 1552 O O . ILE A 1 187 ? 18.722 -10.536 -9.078 1.00 60.62 187 ILE A O 1
ATOM 1556 N N . ALA A 1 188 ? 19.762 -9.269 -10.601 1.00 58.06 188 ALA A N 1
ATOM 1557 C CA . ALA A 1 188 ? 20.507 -10.371 -11.212 1.00 58.06 188 ALA A CA 1
ATOM 1558 C C . ALA A 1 188 ? 21.471 -11.052 -10.223 1.00 58.06 188 ALA A C 1
ATOM 1560 O O . ALA A 1 188 ? 21.519 -12.281 -10.151 1.00 58.06 188 ALA A O 1
ATOM 1561 N N . ILE A 1 189 ? 22.194 -10.276 -9.408 1.00 64.12 189 ILE A N 1
ATOM 1562 C CA . ILE A 1 189 ? 23.076 -10.796 -8.352 1.00 64.12 189 ILE A CA 1
ATOM 1563 C C . ILE A 1 189 ? 22.258 -11.523 -7.280 1.00 64.12 189 ILE A C 1
ATOM 1565 O O . ILE A 1 189 ? 22.650 -12.603 -6.836 1.00 64.12 189 ILE A O 1
ATOM 1569 N N . TYR A 1 190 ? 21.103 -10.981 -6.890 1.00 64.06 190 TYR A N 1
ATOM 1570 C CA . TYR A 1 190 ? 20.196 -11.637 -5.950 1.00 64.06 190 TYR A CA 1
ATOM 1571 C C . TYR A 1 190 ? 19.714 -13.001 -6.477 1.00 64.06 190 TYR A C 1
ATOM 1573 O O . TYR A 1 190 ? 19.816 -14.004 -5.766 1.00 64.06 190 TYR A O 1
ATOM 1581 N N . PHE A 1 191 ? 19.270 -13.076 -7.736 1.00 61.12 191 PHE A N 1
ATOM 1582 C CA . PHE A 1 191 ? 18.872 -14.338 -8.370 1.00 61.12 191 PHE A CA 1
ATOM 1583 C C . PHE A 1 191 ? 20.036 -15.328 -8.491 1.00 61.12 191 PHE A C 1
ATOM 1585 O O . PHE A 1 191 ? 19.865 -16.516 -8.213 1.00 61.12 191 PHE A O 1
ATOM 1592 N N . PHE A 1 192 ? 21.233 -14.850 -8.832 1.00 63.00 192 PHE A N 1
ATOM 1593 C CA . PHE A 1 192 ? 22.435 -15.679 -8.899 1.00 63.00 192 PHE A CA 1
ATOM 1594 C C . PHE A 1 192 ? 22.798 -16.282 -7.530 1.00 63.00 192 PHE A C 1
ATOM 1596 O O . PHE A 1 192 ? 23.138 -17.463 -7.429 1.00 63.00 192 PHE A O 1
ATOM 1603 N N . LEU A 1 193 ? 22.670 -15.507 -6.449 1.00 58.88 193 LEU A N 1
ATOM 1604 C CA . LEU A 1 193 ? 22.916 -15.982 -5.085 1.00 58.88 193 LEU A CA 1
ATOM 1605 C C . LEU A 1 193 ? 21.841 -16.967 -4.599 1.00 58.88 193 LEU A C 1
ATOM 1607 O O . LEU A 1 193 ? 22.187 -17.968 -3.967 1.00 58.88 193 LEU A O 1
ATOM 1611 N N . GLN A 1 194 ? 20.567 -16.741 -4.935 1.00 62.06 194 GLN A N 1
ATOM 1612 C CA . GLN A 1 194 ? 19.474 -17.679 -4.639 1.00 62.06 194 GLN A CA 1
ATOM 1613 C C . GLN A 1 194 ? 19.652 -19.018 -5.375 1.00 62.06 194 GLN A C 1
ATOM 1615 O O . GLN A 1 194 ? 19.589 -20.082 -4.758 1.00 62.06 194 GLN A O 1
ATOM 1620 N N . GLN A 1 195 ? 19.997 -18.997 -6.668 1.00 58.94 195 GLN A N 1
ATOM 1621 C CA . GLN A 1 195 ? 20.292 -20.224 -7.423 1.00 58.94 195 GLN A CA 1
ATOM 1622 C C . GLN A 1 195 ? 21.507 -20.984 -6.868 1.00 58.94 195 GLN A C 1
ATOM 1624 O O . GLN A 1 195 ? 21.525 -22.219 -6.857 1.00 58.94 195 GLN A O 1
ATOM 1629 N N . ARG A 1 196 ? 22.518 -20.270 -6.355 1.00 50.25 196 ARG A N 1
ATOM 1630 C CA . ARG A 1 196 ? 23.698 -20.882 -5.727 1.00 50.25 196 ARG A CA 1
ATOM 1631 C C . ARG A 1 196 ? 23.373 -21.558 -4.389 1.00 50.25 196 ARG A C 1
ATOM 1633 O O . ARG A 1 196 ? 23.991 -22.577 -4.083 1.00 50.25 196 ARG A O 1
ATOM 1640 N N . LYS A 1 197 ? 22.405 -21.045 -3.617 1.00 51.56 197 LYS A N 1
ATOM 1641 C CA . LYS A 1 197 ? 21.905 -21.709 -2.397 1.00 51.56 197 LYS A CA 1
ATOM 1642 C C . LYS A 1 197 ? 21.164 -23.008 -2.725 1.00 51.56 197 LYS A C 1
ATOM 1644 O O . LYS A 1 197 ? 21.434 -24.019 -2.089 1.00 51.56 197 LYS A O 1
ATOM 1649 N N . ILE A 1 198 ? 20.336 -23.022 -3.772 1.00 52.56 198 ILE A N 1
ATOM 1650 C CA . ILE A 1 198 ? 19.581 -24.218 -4.195 1.00 52.56 198 ILE A CA 1
ATOM 1651 C C . ILE A 1 198 ? 20.515 -25.348 -4.667 1.00 52.56 198 ILE A C 1
ATOM 1653 O O . ILE A 1 198 ? 20.262 -26.517 -4.386 1.00 52.56 198 ILE A O 1
ATOM 1657 N N . ARG A 1 199 ? 21.638 -25.030 -5.330 1.00 46.81 199 ARG A N 1
ATOM 1658 C CA . ARG A 1 199 ? 22.616 -26.052 -5.755 1.00 46.81 199 ARG A CA 1
ATOM 1659 C C . ARG A 1 199 ? 23.407 -26.684 -4.607 1.00 46.81 199 ARG A C 1
ATOM 1661 O O . ARG A 1 199 ? 23.834 -27.820 -4.755 1.00 46.81 199 ARG A O 1
ATOM 1668 N N . LYS A 1 200 ? 23.593 -25.996 -3.474 1.00 48.06 200 LYS A N 1
ATOM 1669 C CA . LYS A 1 200 ? 24.338 -26.546 -2.324 1.00 48.06 200 LYS A CA 1
ATOM 1670 C C . LYS A 1 200 ? 23.572 -27.613 -1.531 1.00 48.06 200 LYS A C 1
ATOM 1672 O O . LYS A 1 200 ? 24.199 -28.312 -0.749 1.00 48.06 200 LYS A O 1
ATOM 1677 N N . PHE A 1 201 ? 22.265 -27.762 -1.751 1.00 47.72 201 PHE A N 1
ATOM 1678 C CA . PHE A 1 201 ? 21.431 -28.790 -1.109 1.00 47.72 201 PHE A CA 1
ATOM 1679 C C . PHE A 1 201 ? 21.133 -29.995 -2.017 1.00 47.72 201 PHE A C 1
ATOM 1681 O O . PHE A 1 201 ? 20.290 -30.821 -1.682 1.00 47.72 201 PHE A O 1
ATOM 1688 N N . LYS A 1 202 ? 21.789 -30.095 -3.183 1.00 45.84 202 LYS A N 1
ATOM 1689 C CA . LYS A 1 202 ? 21.562 -31.166 -4.169 1.00 45.84 202 LYS A CA 1
ATOM 1690 C C . LYS A 1 202 ? 22.779 -32.071 -4.410 1.00 45.84 202 LYS A C 1
ATOM 1692 O O . LYS A 1 202 ? 22.886 -32.666 -5.480 1.00 45.84 202 LYS A O 1
ATOM 1697 N N . THR A 1 203 ? 23.662 -32.185 -3.422 1.00 40.78 203 THR A N 1
ATOM 1698 C CA . THR A 1 203 ? 24.780 -33.146 -3.391 1.00 40.78 203 THR A CA 1
ATOM 1699 C C . THR A 1 203 ? 24.825 -33.827 -2.046 1.00 40.78 203 THR A C 1
ATOM 1701 O O . THR A 1 203 ? 24.705 -33.082 -1.049 1.00 40.78 203 THR A O 1
#

Foldseek 3Di:
DDLVVLLVLLVVLLVCLLVDDDALVVNVVSVCVSVVVSVVVCVVVVDDHDPSSVVSVVSSVVSNVVVLLVVLVCLVVVVDDDDPVNLVVCCVPQPVVLVVVVVVLVVLVVDPCCVVDPVNVVVSVVVVVVCVVSVVSNVSSVVSSVVVVVVVVVVVVPPDDDDDDDPDPDCVVVVVCVVVVVVVVVVVVVVVVVVVVVVVVVD

Sequence (203 aa):
MSSEERKTKLQEIKEKLEKWNSSLPEMKKFIDKGTDELRENLVKTQETPSQEENELYKEIKEIERAKKLDFIDNWEKGKLQPNEEDIDFLEEDILLNNWRNLISVRNIKKSEEYERDEEAKKSVDAWEEDFANLKPYWEKVLSLKSQYYLDKKKTSSSSNTSPTNSKTLPWTLAIIFGITTIISAGIAIYFFLQQRKIRKFKT